Protein AF-A0A3C0S286-F1 (afdb_monomer_lite)

Secondary structure (DSSP, 8-state):
----SHHHHHHHHHHHHHHHHHS-EEEEEEEEEEETTEEEEEEEEEE-TT--S-HHHHHHHHHHHTTT-TTEEEEEEEHHHHHHHHHTT-HHHHHHT-GGGEEEE-TT-----SPTT--HHHHHHHHHHHHHHHHHHHHHHHHHHHHHHTTT-HHHHHHHHHHHHHHHHHHHHHHHHSS--S---HHHHHHHHTTT-GGGGGTS----S--

Structure (mmCIF, N/CA/C/O backbone):
data_AF-A0A3C0S286-F1
#
_entry.id   AF-A0A3C0S286-F1
#
loop_
_atom_site.group_PDB
_atom_site.id
_atom_site.type_symbol
_atom_site.label_atom_id
_atom_site.label_alt_id
_atom_site.label_comp_id
_atom_site.label_asym_id
_atom_site.label_entity_id
_atom_site.label_seq_id
_atom_site.pdbx_PDB_ins_code
_atom_site.Cartn_x
_atom_site.Cartn_y
_atom_site.Cartn_z
_atom_site.occupancy
_atom_site.B_iso_or_equiv
_atom_site.auth_seq_id
_atom_site.auth_comp_id
_atom_site.auth_asym_id
_atom_site.auth_atom_id
_atom_site.pdbx_PDB_model_num
ATOM 1 N N . MET A 1 1 ? -15.717 9.900 3.644 1.00 49.78 1 MET A N 1
ATOM 2 C CA . MET A 1 1 ? -17.118 9.483 3.398 1.00 49.78 1 MET A CA 1
ATOM 3 C C . MET A 1 1 ? -17.398 8.307 4.315 1.00 49.78 1 MET A C 1
ATOM 5 O O . MET A 1 1 ? -16.684 7.320 4.216 1.00 49.78 1 MET A O 1
ATOM 9 N N . GLY A 1 2 ? -18.314 8.467 5.271 1.00 62.41 2 GLY A N 1
ATOM 10 C CA . GLY A 1 2 ? -18.629 7.431 6.261 1.00 62.41 2 GLY A CA 1
ATOM 11 C C . GLY A 1 2 ? -19.595 6.374 5.726 1.00 62.41 2 GLY A C 1
ATOM 12 O O . GLY A 1 2 ? -20.161 6.530 4.643 1.00 62.41 2 GLY A O 1
ATOM 13 N N . ILE A 1 3 ? -19.794 5.308 6.500 1.00 77.81 3 ILE A N 1
ATOM 14 C CA . ILE A 1 3 ? -20.802 4.287 6.211 1.00 77.81 3 ILE A CA 1
ATOM 15 C C . ILE A 1 3 ? -22.196 4.910 6.370 1.00 77.81 3 ILE A C 1
ATOM 17 O O . ILE A 1 3 ? -22.536 5.435 7.427 1.00 77.81 3 ILE A O 1
ATOM 21 N N . THR A 1 4 ? -23.012 4.862 5.318 1.00 73.38 4 THR A N 1
ATOM 22 C CA . THR A 1 4 ? -24.379 5.415 5.317 1.00 73.38 4 THR A CA 1
ATOM 23 C C . THR A 1 4 ? -25.436 4.391 5.739 1.00 73.38 4 THR A C 1
ATOM 25 O O . THR A 1 4 ? -26.504 4.764 6.225 1.00 73.38 4 THR A O 1
ATOM 28 N N . ASN A 1 5 ? -25.149 3.095 5.587 1.00 83.19 5 ASN A N 1
ATOM 29 C CA . ASN A 1 5 ? -26.034 2.006 5.986 1.00 83.19 5 ASN A CA 1
ATOM 30 C C . ASN A 1 5 ? -25.880 1.696 7.487 1.00 83.19 5 ASN A C 1
ATOM 32 O O . ASN A 1 5 ? -24.783 1.417 7.966 1.00 83.19 5 ASN A O 1
ATOM 36 N N . LYS A 1 6 ? -26.992 1.699 8.233 1.00 82.50 6 LYS A N 1
ATOM 37 C CA . LYS A 1 6 ? -26.983 1.449 9.685 1.00 82.50 6 LYS A CA 1
ATOM 38 C C . LYS A 1 6 ? -26.435 0.070 10.064 1.00 82.50 6 LYS A C 1
ATOM 40 O O . LYS A 1 6 ? -25.703 -0.011 11.042 1.00 82.50 6 LYS A O 1
ATOM 45 N N . ASN A 1 7 ? -26.756 -0.978 9.305 1.00 86.12 7 ASN A N 1
ATOM 46 C CA . ASN A 1 7 ? -26.284 -2.335 9.598 1.00 86.12 7 ASN A CA 1
ATOM 47 C C . ASN A 1 7 ? -24.769 -2.428 9.405 1.00 86.12 7 ASN A C 1
ATOM 49 O O . ASN A 1 7 ? -24.071 -2.908 10.289 1.00 86.12 7 ASN A O 1
ATOM 53 N N . ASP A 1 8 ? -24.259 -1.868 8.305 1.00 89.06 8 ASP A N 1
ATOM 54 C CA . ASP A 1 8 ? -22.821 -1.856 8.020 1.00 89.06 8 ASP A CA 1
ATOM 55 C C . ASP A 1 8 ? -22.051 -1.038 9.084 1.00 89.06 8 ASP A C 1
ATOM 57 O O . ASP A 1 8 ? -20.925 -1.374 9.447 1.00 89.06 8 ASP A O 1
ATOM 61 N N . GLN A 1 9 ? -22.664 0.013 9.646 1.00 92.06 9 GLN A N 1
ATOM 62 C CA . GLN A 1 9 ? -22.080 0.781 10.751 1.00 92.06 9 GLN A CA 1
ATOM 63 C C . GLN A 1 9 ? -22.071 -0.008 12.071 1.00 92.06 9 GLN A C 1
ATOM 65 O O . GLN A 1 9 ? -21.115 0.097 12.843 1.00 92.06 9 GLN A O 1
ATOM 70 N N . THR A 1 10 ? -23.119 -0.790 12.346 1.00 92.81 10 THR A N 1
ATOM 71 C CA . THR A 1 10 ? -23.158 -1.703 13.496 1.00 92.81 10 THR A CA 1
ATOM 72 C C . THR A 1 10 ? -22.076 -2.771 13.374 1.00 92.81 10 THR A C 1
ATOM 74 O O . THR A 1 10 ? -21.313 -2.957 14.322 1.00 92.81 10 THR A O 1
ATOM 77 N N . ASP A 1 11 ? -21.951 -3.390 12.200 1.00 94.94 11 ASP A N 1
ATOM 78 C CA . ASP A 1 11 ? -20.907 -4.371 11.902 1.00 94.94 11 ASP A CA 1
ATOM 79 C C . ASP A 1 11 ? -19.514 -3.771 12.101 1.00 94.94 11 ASP A C 1
ATOM 81 O O . ASP A 1 11 ? -18.677 -4.364 12.781 1.00 94.94 11 ASP A O 1
ATOM 85 N N . LEU A 1 12 ? -19.276 -2.553 11.598 1.00 95.94 12 LEU A N 1
ATOM 86 C CA . LEU A 1 12 ? -18.002 -1.864 11.788 1.00 95.94 12 LEU A CA 1
ATOM 87 C C . LEU A 1 12 ? -17.656 -1.685 13.272 1.00 95.94 12 LEU A C 1
ATOM 89 O O . LEU A 1 12 ? -16.526 -1.954 13.682 1.00 95.94 12 LEU A O 1
ATOM 93 N N . ASN A 1 13 ? -18.617 -1.249 14.088 1.00 95.56 13 ASN A N 1
ATOM 94 C CA . ASN A 1 13 ? -18.397 -1.064 15.521 1.00 95.56 13 ASN A CA 1
ATOM 95 C C . ASN A 1 13 ? -18.051 -2.397 16.207 1.00 95.56 13 ASN A C 1
ATOM 97 O O . ASN A 1 13 ? -17.124 -2.452 17.019 1.00 95.56 13 ASN A O 1
ATOM 101 N N . SER A 1 14 ? -18.747 -3.482 15.850 1.00 96.12 14 SER A N 1
ATOM 102 C CA . SER A 1 14 ? -18.444 -4.833 16.335 1.00 96.12 14 SER A CA 1
ATOM 103 C C . SER A 1 14 ? -17.046 -5.289 15.919 1.00 96.12 14 SER A C 1
ATOM 105 O O . SER A 1 14 ? -16.297 -5.805 16.751 1.00 96.12 14 SER A O 1
ATOM 107 N N . ILE A 1 15 ? -16.658 -5.046 14.666 1.00 97.12 15 ILE A N 1
ATOM 108 C CA . ILE A 1 15 ? -15.323 -5.356 14.149 1.00 97.12 15 ILE A CA 1
ATOM 109 C C . ILE A 1 15 ? -14.246 -4.617 14.947 1.00 97.12 15 ILE A C 1
ATOM 111 O O . ILE A 1 15 ? -13.298 -5.250 15.409 1.00 97.12 15 ILE A O 1
ATOM 115 N N . ILE A 1 16 ? -14.390 -3.304 15.158 1.00 97.00 16 ILE A N 1
ATOM 116 C CA . ILE A 1 16 ? -13.408 -2.504 15.908 1.00 97.00 16 ILE A CA 1
ATOM 117 C C . ILE A 1 16 ? -13.203 -3.085 17.313 1.00 97.00 16 ILE A C 1
ATOM 119 O O . ILE A 1 16 ? -12.062 -3.255 17.739 1.00 97.00 16 ILE A O 1
ATOM 123 N N . LEU A 1 17 ? -14.282 -3.454 18.010 1.00 95.94 17 LEU A N 1
ATOM 124 C CA . LEU A 1 17 ? -14.209 -4.061 19.345 1.00 95.94 17 LEU A CA 1
ATOM 125 C C . LEU A 1 17 ? -13.509 -5.429 19.334 1.00 95.94 17 LEU A C 1
ATOM 127 O O . LEU A 1 17 ? -12.646 -5.696 20.176 1.00 95.94 17 LEU A O 1
ATOM 131 N N . ILE A 1 18 ? -13.845 -6.298 18.376 1.00 96.44 18 ILE A N 1
ATOM 132 C CA . ILE A 1 18 ? -13.209 -7.617 18.221 1.00 96.44 18 ILE A CA 1
ATOM 133 C C . ILE A 1 18 ? -11.711 -7.459 17.960 1.00 96.44 18 ILE A C 1
ATOM 135 O O . ILE A 1 18 ? -10.897 -8.159 18.560 1.00 96.44 18 ILE A O 1
ATOM 139 N N . LEU A 1 19 ? -11.341 -6.545 17.067 1.00 96.44 19 LEU A N 1
ATOM 140 C CA . LEU A 1 19 ? -9.955 -6.344 16.673 1.00 96.44 19 LEU A CA 1
ATOM 141 C C . LEU A 1 19 ? -9.134 -5.718 17.809 1.00 96.44 19 LEU A C 1
ATOM 143 O O . LEU A 1 19 ? -8.081 -6.246 18.163 1.00 96.44 19 LEU A O 1
ATOM 147 N N . ALA A 1 20 ? -9.636 -4.645 18.424 1.00 94.25 20 ALA A N 1
ATOM 148 C CA . ALA A 1 20 ? -8.950 -3.940 19.506 1.00 94.25 20 ALA A CA 1
ATOM 149 C C . ALA A 1 20 ? -8.788 -4.786 20.782 1.00 94.25 20 ALA A C 1
ATOM 151 O O . ALA A 1 20 ? -7.862 -4.552 21.553 1.00 94.25 20 ALA A O 1
ATOM 152 N N . SER A 1 21 ? -9.669 -5.767 21.015 1.00 94.25 21 SER A N 1
ATOM 153 C CA . SER A 1 21 ? -9.574 -6.668 22.176 1.00 94.25 21 SER A CA 1
ATOM 154 C C . SER A 1 21 ? -8.609 -7.841 21.980 1.00 94.25 21 SER A C 1
ATOM 156 O O . SER A 1 21 ? -8.127 -8.398 22.965 1.00 94.25 21 SER A O 1
ATOM 158 N N . LYS A 1 22 ? -8.324 -8.234 20.732 1.00 94.25 22 LYS A N 1
ATOM 159 C CA . LYS A 1 22 ? -7.522 -9.430 20.417 1.00 94.25 22 LYS A CA 1
ATOM 160 C C . LYS A 1 22 ? -6.100 -9.135 19.952 1.00 94.25 22 LYS A C 1
ATOM 162 O O . LYS A 1 22 ? -5.238 -10.002 20.085 1.00 94.25 22 LYS A O 1
ATOM 167 N N . TYR A 1 23 ? -5.859 -7.961 19.374 1.00 94.44 23 TYR A N 1
ATOM 168 C CA . TYR A 1 23 ? -4.604 -7.633 18.699 1.00 94.44 23 TYR A CA 1
ATOM 169 C C . TYR A 1 23 ? -4.046 -6.303 19.207 1.00 94.44 23 TYR A C 1
ATOM 171 O O . TYR A 1 23 ? -4.810 -5.384 19.510 1.00 94.44 23 TYR A O 1
ATOM 179 N N . ASN A 1 24 ? -2.717 -6.152 19.238 1.00 93.81 24 ASN A N 1
ATOM 180 C CA . ASN A 1 24 ? -2.107 -4.865 19.573 1.00 93.81 24 ASN A CA 1
ATOM 181 C C . ASN A 1 24 ? -2.164 -3.930 18.364 1.00 93.81 24 ASN A C 1
ATOM 183 O O . ASN A 1 24 ? -1.196 -3.771 17.620 1.00 93.81 24 ASN A O 1
ATOM 187 N N . ILE A 1 25 ? -3.319 -3.310 18.160 1.00 95.19 25 ILE A N 1
ATOM 188 C CA . ILE A 1 25 ? -3.557 -2.360 17.074 1.00 95.19 25 ILE A CA 1
ATOM 189 C C . ILE A 1 25 ? -3.186 -0.955 17.543 1.00 95.19 25 ILE A C 1
ATOM 191 O O . ILE A 1 25 ? -3.475 -0.563 18.674 1.00 95.19 25 ILE A O 1
ATOM 195 N N . ASP A 1 26 ? -2.532 -0.201 16.667 1.00 95.75 26 ASP A N 1
ATOM 196 C CA . ASP A 1 26 ? -2.280 1.227 16.834 1.00 95.75 26 ASP A CA 1
ATOM 197 C C . ASP A 1 26 ? -3.453 2.045 16.289 1.00 95.75 26 ASP A C 1
ATOM 199 O O . ASP A 1 26 ? -4.038 2.855 17.007 1.00 95.75 26 ASP A O 1
ATOM 203 N N . ARG A 1 27 ? -3.821 1.805 15.023 1.00 97.00 27 ARG A N 1
ATOM 204 C CA . ARG A 1 27 ? -4.857 2.549 14.294 1.00 97.00 27 ARG A CA 1
ATOM 205 C C . ARG A 1 27 ? -5.601 1.652 13.311 1.00 97.00 27 ARG A C 1
ATOM 207 O O . ARG A 1 27 ? -5.031 0.692 12.792 1.00 97.00 27 ARG A O 1
ATOM 214 N N . ILE A 1 28 ? -6.850 2.001 13.019 1.00 97.75 28 ILE A N 1
ATOM 215 C CA . ILE A 1 28 ? -7.627 1.415 11.921 1.00 97.75 28 ILE A CA 1
ATOM 216 C C . ILE A 1 28 ? -8.180 2.552 11.067 1.00 97.75 28 ILE A C 1
ATOM 218 O O . ILE A 1 28 ? -8.775 3.497 11.594 1.00 97.75 28 ILE A O 1
ATOM 222 N N . PHE A 1 29 ? -8.002 2.436 9.754 1.00 97.12 29 PHE A N 1
ATOM 223 C CA . PHE A 1 29 ? -8.588 3.328 8.759 1.00 97.12 29 PHE A CA 1
ATOM 224 C C . PHE A 1 29 ? -9.624 2.584 7.923 1.00 97.12 29 PHE A C 1
ATOM 226 O O . PHE A 1 29 ? -9.466 1.391 7.664 1.00 97.12 29 PHE A O 1
ATOM 233 N N . LEU A 1 30 ? -10.655 3.297 7.475 1.00 96.00 30 LEU A N 1
ATOM 234 C CA . LEU A 1 30 ? -11.706 2.766 6.614 1.00 96.00 30 LEU A CA 1
ATOM 235 C C . LEU A 1 30 ? -11.663 3.421 5.233 1.00 96.00 30 LEU A C 1
ATOM 237 O O . LEU A 1 30 ? -11.906 4.620 5.082 1.00 96.00 30 LEU A O 1
ATOM 241 N N . ASN A 1 31 ? -11.433 2.606 4.210 1.00 91.94 31 ASN A N 1
ATOM 242 C CA . ASN A 1 31 ? -11.598 2.984 2.814 1.00 91.94 31 ASN A CA 1
ATOM 243 C C . ASN A 1 31 ? -12.901 2.386 2.283 1.00 91.94 31 ASN A C 1
ATOM 245 O O . ASN A 1 31 ? -13.214 1.226 2.536 1.00 91.94 31 ASN A O 1
ATOM 249 N N . THR A 1 32 ? -13.677 3.196 1.565 1.00 89.50 32 THR A N 1
ATOM 250 C CA . THR A 1 32 ? -14.926 2.762 0.929 1.00 89.50 32 THR A CA 1
ATOM 251 C C . THR A 1 32 ? -14.753 2.821 -0.577 1.00 89.50 32 THR A C 1
ATOM 253 O O . THR A 1 32 ? -14.396 3.866 -1.123 1.00 89.50 32 THR A O 1
ATOM 256 N N . TYR A 1 33 ? -15.028 1.701 -1.226 1.00 83.25 33 TYR A N 1
ATOM 257 C CA . TYR A 1 33 ? -15.037 1.542 -2.672 1.00 83.25 33 TYR A CA 1
ATOM 258 C C . TYR A 1 33 ? -16.453 1.196 -3.128 1.00 83.25 33 TYR A C 1
ATOM 260 O O . TYR A 1 33 ? -17.254 0.691 -2.343 1.00 83.25 33 TYR A O 1
ATOM 268 N N . TYR A 1 34 ? -16.757 1.447 -4.398 1.00 73.56 34 TYR A N 1
ATOM 269 C CA . TYR A 1 34 ? -18.055 1.126 -4.987 1.00 73.56 34 TYR A CA 1
ATOM 270 C C . TYR A 1 34 ? -17.849 0.229 -6.201 1.00 73.56 34 TYR A C 1
ATOM 272 O O . TYR A 1 34 ? -17.148 0.602 -7.142 1.00 73.56 34 TYR A O 1
ATOM 280 N N . ALA A 1 35 ? -18.465 -0.949 -6.176 1.00 65.62 35 ALA A N 1
ATOM 281 C CA . ALA A 1 35 ? -18.570 -1.830 -7.329 1.00 65.62 35 ALA A CA 1
ATOM 282 C C . ALA A 1 35 ? -20.047 -1.916 -7.715 1.00 65.62 35 ALA A C 1
ATOM 284 O O . ALA A 1 35 ? -20.830 -2.506 -6.978 1.00 65.62 35 ALA A O 1
ATOM 285 N N . VAL A 1 36 ? -20.429 -1.316 -8.850 1.00 70.94 36 VAL A N 1
ATOM 286 C CA . VAL A 1 36 ? -21.816 -1.343 -9.363 1.00 70.94 36 VAL A CA 1
ATOM 287 C C . VAL A 1 36 ? -22.830 -0.970 -8.263 1.00 70.94 36 VAL A C 1
ATOM 289 O O . VAL A 1 36 ? -23.728 -1.738 -7.936 1.00 70.94 36 VAL A O 1
ATOM 292 N N . ASP A 1 37 ? -22.609 0.178 -7.614 1.00 70.50 37 ASP A N 1
ATOM 293 C CA . ASP A 1 37 ? -23.433 0.729 -6.520 1.00 70.50 37 ASP A CA 1
ATOM 294 C C . ASP A 1 37 ? -23.514 -0.102 -5.222 1.00 70.50 37 ASP A C 1
ATOM 296 O O . ASP A 1 37 ? -24.193 0.291 -4.272 1.00 70.50 37 ASP A O 1
ATOM 300 N N . VAL A 1 38 ? -22.763 -1.202 -5.117 1.00 75.19 38 VAL A N 1
ATOM 301 C CA . VAL A 1 38 ? -22.578 -1.939 -3.862 1.00 75.19 38 VAL A CA 1
ATOM 302 C C . VAL A 1 38 ? -21.290 -1.460 -3.186 1.00 75.19 38 VAL A C 1
ATOM 304 O O . VAL A 1 38 ? -20.215 -1.541 -3.794 1.00 75.19 38 VAL A O 1
ATOM 307 N N . PRO A 1 39 ? -21.358 -0.955 -1.939 1.00 79.44 39 PRO A N 1
ATOM 308 C CA . PRO A 1 39 ? -20.165 -0.550 -1.221 1.00 79.44 39 PRO A CA 1
ATOM 309 C C . PRO A 1 39 ? -19.355 -1.773 -0.783 1.00 79.44 39 PRO A C 1
ATOM 311 O O . PRO A 1 39 ? -19.892 -2.777 -0.311 1.00 79.44 39 PRO A O 1
ATOM 314 N N . PHE A 1 40 ? -18.043 -1.641 -0.905 1.00 84.62 40 PHE A N 1
ATOM 315 C CA . PHE A 1 40 ? -17.042 -2.565 -0.397 1.00 84.62 40 PHE A CA 1
ATOM 316 C C . PHE A 1 40 ? -16.100 -1.796 0.527 1.00 84.62 40 PHE A C 1
ATOM 318 O O . PHE A 1 40 ? -15.662 -0.690 0.192 1.00 84.62 40 PHE A O 1
ATOM 325 N N . TYR A 1 41 ? -15.770 -2.381 1.675 1.00 91.75 41 TYR A N 1
ATOM 326 C CA . TYR A 1 41 ? -14.985 -1.719 2.710 1.00 91.75 41 TYR A CA 1
ATOM 327 C C . TYR A 1 41 ? -13.611 -2.366 2.859 1.00 91.75 41 TYR A C 1
ATOM 329 O O . TYR A 1 41 ? -13.501 -3.580 3.013 1.00 91.75 41 TYR A O 1
ATOM 337 N N . GLU A 1 42 ? -12.561 -1.549 2.873 1.00 92.69 42 GLU A N 1
ATOM 338 C CA . GLU A 1 42 ? -11.209 -1.980 3.222 1.00 92.69 42 GLU A CA 1
ATOM 339 C C . GLU A 1 42 ? -10.775 -1.339 4.542 1.00 92.69 42 GLU A C 1
ATOM 341 O O . GLU A 1 42 ? -10.731 -0.115 4.688 1.00 92.69 42 GLU A O 1
ATOM 346 N N . LEU A 1 43 ? -10.428 -2.193 5.499 1.00 96.25 43 LEU A N 1
ATOM 347 C CA . LEU A 1 43 ? -9.850 -1.839 6.782 1.00 96.25 43 LEU A CA 1
ATOM 348 C C . LEU A 1 43 ? -8.327 -1.884 6.673 1.00 96.25 43 LEU A C 1
ATOM 350 O O . LEU A 1 43 ? -7.735 -2.963 6.591 1.00 96.25 43 LEU A O 1
ATOM 354 N N . VAL A 1 44 ? -7.676 -0.725 6.720 1.00 96.06 44 VAL A N 1
ATOM 355 C CA . VAL A 1 44 ? -6.216 -0.672 6.857 1.00 96.06 44 VAL A CA 1
ATOM 356 C C . VAL A 1 44 ? -5.885 -0.696 8.342 1.00 96.06 44 VAL A C 1
ATOM 358 O O . VAL A 1 44 ? -6.115 0.2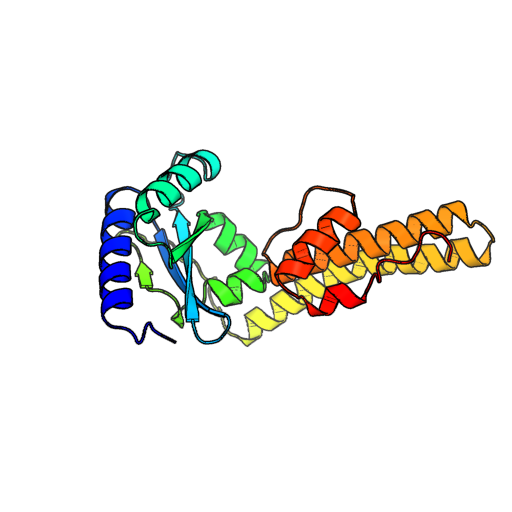77 9.061 1.00 96.06 44 VAL A O 1
ATOM 361 N N . ILE A 1 45 ? -5.383 -1.838 8.806 1.00 97.19 45 ILE A N 1
ATOM 362 C CA . ILE A 1 45 ? -5.093 -2.113 10.213 1.00 97.19 45 ILE A CA 1
ATOM 363 C C . ILE A 1 45 ? -3.597 -1.932 10.440 1.00 97.19 45 ILE A C 1
ATOM 365 O O . ILE A 1 45 ? -2.781 -2.692 9.912 1.00 97.19 45 ILE A O 1
ATOM 369 N N . LEU A 1 46 ? -3.240 -0.941 11.254 1.00 96.19 46 LEU A N 1
ATOM 370 C CA . LEU A 1 46 ? -1.862 -0.706 11.661 1.00 96.19 46 LEU A CA 1
ATOM 371 C C . LEU A 1 46 ? -1.603 -1.391 12.998 1.00 96.19 46 LEU A C 1
ATOM 373 O O . LEU A 1 46 ? -2.143 -0.986 14.026 1.00 96.19 46 LEU A O 1
ATOM 377 N N . LEU A 1 47 ? -0.762 -2.420 12.987 1.00 95.31 47 LEU A N 1
ATOM 378 C CA . LEU A 1 47 ? -0.265 -3.069 14.193 1.00 95.31 47 LEU A CA 1
ATOM 379 C C . LEU A 1 47 ? 0.728 -2.156 14.913 1.00 95.31 47 LEU A C 1
ATOM 381 O O . LEU A 1 47 ? 1.531 -1.457 14.286 1.00 95.31 47 LEU A O 1
ATOM 385 N N . SER A 1 48 ? 0.676 -2.190 16.240 1.00 92.00 48 SER A N 1
ATOM 386 C CA . SER A 1 48 ? 1.608 -1.480 17.105 1.00 92.00 48 SER A CA 1
ATOM 387 C C . SER A 1 48 ? 3.029 -2.002 16.919 1.00 92.00 48 SER A C 1
ATOM 389 O O . SER A 1 48 ? 3.253 -3.194 16.742 1.00 92.00 48 SER A O 1
ATOM 391 N N . ASN A 1 49 ? 4.017 -1.125 17.086 1.00 80.75 49 ASN A N 1
ATOM 392 C CA . ASN A 1 49 ? 5.436 -1.503 17.064 1.00 80.75 49 ASN A CA 1
ATOM 393 C C . ASN A 1 49 ? 5.839 -2.390 18.257 1.00 80.75 49 ASN A C 1
ATOM 395 O O . ASN A 1 49 ? 6.958 -2.884 18.305 1.00 80.75 49 ASN A O 1
ATOM 399 N N . LYS A 1 50 ? 4.939 -2.553 19.236 1.00 82.06 50 LYS A N 1
ATOM 400 C CA . LYS A 1 50 ? 5.083 -3.472 20.373 1.00 82.06 50 LYS A CA 1
ATOM 401 C C . LYS A 1 50 ? 4.550 -4.877 20.071 1.00 82.06 50 LYS A C 1
ATOM 403 O O . LYS A 1 50 ? 4.595 -5.741 20.943 1.00 82.06 50 LYS A O 1
ATOM 408 N N . GLU A 1 51 ? 3.985 -5.092 18.885 1.00 81.69 51 GLU A N 1
ATOM 409 C CA . GLU A 1 51 ? 3.510 -6.404 18.465 1.00 81.69 51 GLU A CA 1
ATOM 410 C C . G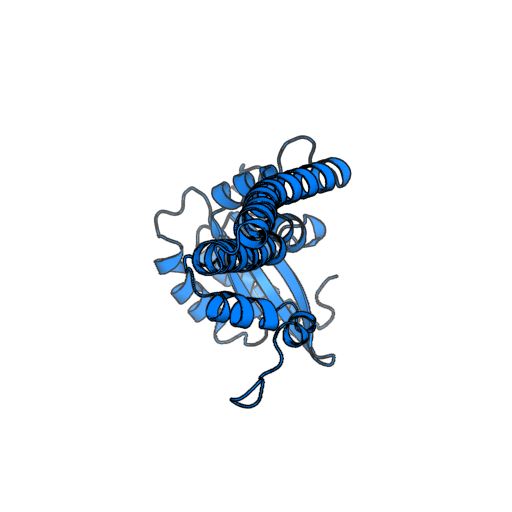LU A 1 51 ? 4.707 -7.313 18.166 1.00 81.69 51 GLU A C 1
ATOM 412 O O . GLU A 1 51 ? 5.612 -6.944 17.421 1.00 81.69 51 GLU A O 1
ATOM 417 N N . HIS A 1 52 ? 4.721 -8.494 18.782 1.00 79.69 52 HIS A N 1
ATOM 418 C CA . HIS A 1 52 ? 5.842 -9.433 18.666 1.00 79.69 52 HIS A CA 1
ATOM 419 C C . HIS A 1 52 ? 5.628 -10.423 17.519 1.00 79.69 52 HIS A C 1
ATOM 421 O O . HIS A 1 52 ? 6.589 -10.990 17.003 1.00 79.69 52 HIS A O 1
ATOM 427 N N . LYS A 1 53 ? 4.367 -10.641 17.129 1.00 86.50 53 LYS A N 1
ATOM 428 C CA . LYS A 1 53 ? 4.006 -11.535 16.029 1.00 86.50 53 LYS A CA 1
ATOM 429 C C . LYS A 1 53 ? 4.173 -10.836 14.688 1.00 86.50 53 LYS A C 1
ATOM 431 O O . LYS A 1 53 ? 3.865 -9.653 14.536 1.00 86.50 53 LYS A O 1
ATOM 436 N N . SER A 1 54 ? 4.618 -11.590 13.690 1.00 87.62 54 SER A N 1
ATOM 437 C CA . SER A 1 54 ? 4.755 -11.065 12.335 1.00 87.62 54 SER A CA 1
ATOM 438 C C . SER A 1 54 ? 3.387 -10.807 11.684 1.00 87.62 54 SER A C 1
ATOM 440 O O . SER A 1 54 ? 2.381 -11.440 12.015 1.00 87.62 54 SER A O 1
ATOM 442 N N . VAL A 1 55 ? 3.346 -9.915 10.686 1.00 89.19 55 VAL A N 1
ATOM 443 C CA . VAL A 1 55 ? 2.138 -9.706 9.862 1.00 89.19 55 VAL A CA 1
ATOM 444 C C . VAL A 1 55 ? 1.677 -11.021 9.225 1.00 89.19 55 VAL A C 1
ATOM 446 O O . VAL A 1 55 ? 0.482 -11.285 9.180 1.00 89.19 55 VAL A O 1
ATOM 449 N N . GLY A 1 56 ? 2.612 -11.874 8.790 1.00 88.50 56 GLY A N 1
ATOM 450 C CA . GLY A 1 56 ? 2.293 -13.173 8.190 1.00 88.50 56 GLY A CA 1
ATOM 451 C C . GLY A 1 56 ? 1.571 -14.135 9.140 1.00 88.50 56 GLY A C 1
ATOM 452 O O . GLY A 1 56 ? 0.767 -14.945 8.687 1.00 88.50 56 GLY A O 1
ATOM 453 N N . GLU A 1 57 ? 1.804 -14.024 10.448 1.00 91.31 57 GLU A N 1
ATOM 454 C CA . GLU A 1 57 ? 1.095 -14.810 11.464 1.00 91.31 57 GLU A CA 1
ATOM 455 C C . GLU A 1 57 ? -0.270 -14.220 11.823 1.00 91.31 57 GLU A C 1
ATOM 457 O O . GLU A 1 57 ? -1.212 -14.967 12.107 1.00 91.31 57 GLU A O 1
ATOM 462 N N . LEU A 1 58 ? -0.379 -12.890 11.852 1.00 93.88 58 LEU A N 1
ATOM 463 C CA . LEU A 1 58 ? -1.579 -12.189 12.310 1.00 93.88 58 LEU A CA 1
ATOM 464 C C . LEU A 1 58 ? -2.631 -11.994 11.215 1.00 93.88 58 LEU A C 1
ATOM 466 O O . LEU A 1 58 ? -3.817 -12.092 11.524 1.00 93.88 58 LEU A O 1
ATOM 470 N N . ASP A 1 59 ? -2.236 -11.782 9.956 1.00 92.44 59 ASP A N 1
ATOM 471 C CA . ASP A 1 59 ? -3.163 -11.575 8.827 1.00 92.44 59 ASP A CA 1
ATOM 472 C C . ASP A 1 59 ? -4.197 -12.716 8.701 1.00 92.44 59 ASP A C 1
ATOM 474 O O . ASP A 1 59 ? -5.398 -12.431 8.682 1.00 92.44 59 ASP A O 1
ATOM 478 N N . PRO A 1 60 ? -3.824 -14.016 8.760 1.00 94.50 60 PRO A N 1
ATOM 479 C CA . PRO A 1 60 ? -4.810 -15.099 8.727 1.00 94.50 60 PRO A CA 1
ATOM 480 C C . PRO A 1 60 ? -5.768 -15.094 9.928 1.00 94.50 60 PRO A C 1
ATOM 482 O O . PRO A 1 60 ? -6.941 -15.444 9.791 1.00 94.50 60 PRO A O 1
ATOM 485 N N . GLN A 1 61 ? -5.292 -14.688 11.109 1.00 95.38 61 GLN A N 1
ATOM 486 C CA . GLN A 1 61 ? -6.109 -14.632 12.327 1.00 95.38 61 GLN A CA 1
ATOM 487 C C . GLN A 1 61 ? -7.106 -13.473 12.272 1.00 95.38 61 GLN A C 1
ATOM 489 O O . GLN A 1 61 ? -8.274 -13.648 12.626 1.00 95.38 61 GLN A O 1
ATOM 494 N N . ILE A 1 62 ? -6.662 -12.306 11.800 1.00 95.94 62 ILE A N 1
ATOM 495 C CA . ILE A 1 62 ? -7.517 -11.139 11.570 1.00 95.94 6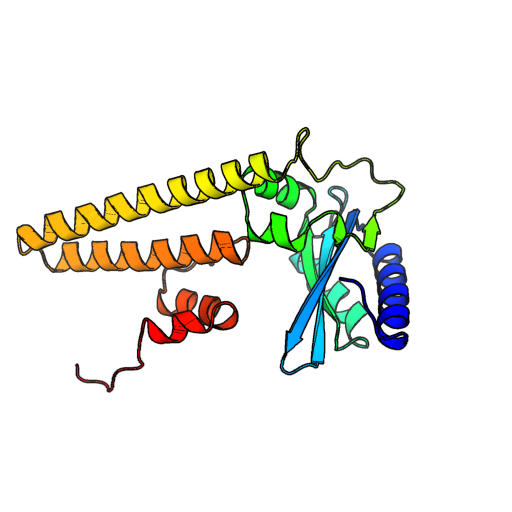2 ILE A CA 1
ATOM 496 C C . ILE A 1 62 ? -8.579 -11.496 10.532 1.00 95.94 62 ILE A C 1
ATOM 498 O O . ILE A 1 62 ? -9.765 -11.301 10.787 1.00 95.94 62 ILE A O 1
ATOM 502 N N . ARG A 1 63 ? -8.188 -12.133 9.422 1.00 94.88 63 ARG A N 1
ATOM 503 C CA . ARG A 1 63 ? -9.123 -12.647 8.410 1.00 94.88 63 ARG A CA 1
ATOM 504 C C . ARG A 1 63 ? -10.203 -13.539 9.010 1.00 94.88 63 ARG A C 1
ATOM 506 O O . ARG A 1 63 ? -11.374 -13.378 8.689 1.00 94.88 63 ARG A O 1
ATOM 513 N N . MET A 1 64 ? -9.817 -14.463 9.889 1.00 95.06 64 MET A N 1
ATOM 514 C CA . MET A 1 64 ? -10.757 -15.356 10.565 1.00 95.06 64 MET A CA 1
ATOM 515 C C . MET A 1 64 ? -11.714 -14.593 11.489 1.00 95.06 64 MET A C 1
ATOM 517 O O . MET A 1 64 ? -12.892 -14.933 11.559 1.00 95.06 64 MET A O 1
ATOM 521 N N . SER A 1 65 ? -11.237 -13.541 12.160 1.00 95.94 65 SER A N 1
ATOM 522 C CA . SER A 1 65 ? -12.084 -12.658 12.976 1.00 95.94 65 SER A CA 1
ATOM 523 C C . SER A 1 65 ? -13.084 -11.842 12.148 1.00 95.94 65 SER A C 1
ATOM 525 O O . SER A 1 65 ? -14.088 -11.401 12.696 1.00 95.94 65 SER A O 1
ATOM 527 N N . LEU A 1 66 ? -12.830 -11.662 10.847 1.00 95.31 66 LEU A N 1
ATOM 528 C CA . LEU A 1 66 ? -13.698 -10.932 9.918 1.00 95.31 66 LEU A CA 1
ATOM 529 C C . LEU A 1 66 ? -14.600 -11.838 9.063 1.00 95.31 66 LEU A C 1
ATOM 531 O O . LEU A 1 66 ? -15.363 -11.331 8.248 1.00 95.31 66 LEU A O 1
ATOM 535 N N . LYS A 1 67 ? -14.537 -13.166 9.228 1.00 94.56 67 LYS A N 1
ATOM 536 C CA . LYS A 1 67 ? -15.223 -14.131 8.344 1.00 94.56 67 LYS A CA 1
ATOM 537 C C . LYS A 1 67 ? -16.742 -13.917 8.241 1.00 94.56 67 LYS A C 1
ATOM 539 O O . LYS A 1 67 ? -17.320 -14.191 7.196 1.00 94.56 67 LYS A O 1
ATOM 544 N N . ASP A 1 68 ? -17.359 -13.432 9.319 1.00 94.25 68 ASP A N 1
ATOM 545 C CA . ASP A 1 68 ? -18.806 -13.217 9.421 1.00 94.25 68 ASP A CA 1
ATOM 546 C C . ASP A 1 68 ? -19.225 -11.839 8.859 1.00 94.25 68 ASP A C 1
ATOM 548 O O . ASP A 1 68 ? -20.409 -11.522 8.803 1.00 94.25 68 ASP A O 1
ATOM 552 N N . PHE A 1 69 ? -18.258 -11.041 8.383 1.00 93.25 69 PHE A N 1
ATOM 553 C CA . PHE A 1 69 ? -18.439 -9.691 7.850 1.00 93.25 69 PHE A CA 1
ATOM 554 C C . PHE A 1 69 ? -17.948 -9.599 6.390 1.00 93.25 69 PHE A C 1
ATOM 556 O O . PHE A 1 69 ? -16.961 -8.923 6.099 1.00 93.25 69 PHE A O 1
ATOM 563 N N . PRO A 1 70 ? -18.622 -10.256 5.427 1.00 88.81 70 PRO A N 1
ATOM 564 C CA . PRO A 1 70 ? -18.106 -10.468 4.068 1.00 88.81 70 PRO A CA 1
ATOM 565 C C . PRO A 1 70 ? -17.923 -9.194 3.228 1.00 88.81 70 PRO A C 1
ATOM 567 O O . PRO A 1 70 ? -17.285 -9.251 2.183 1.00 88.81 70 PRO A O 1
ATOM 570 N N . LYS A 1 71 ? -18.473 -8.050 3.655 1.00 90.56 71 LYS A N 1
ATOM 571 C CA . LYS A 1 71 ? -18.259 -6.743 3.006 1.00 90.56 71 LYS A CA 1
ATOM 572 C C . LYS A 1 71 ? -16.951 -6.061 3.421 1.00 90.56 71 LYS A C 1
ATOM 574 O O . LYS A 1 71 ? -16.559 -5.079 2.791 1.00 90.56 71 LYS A O 1
ATOM 579 N N . PHE A 1 72 ? -16.318 -6.537 4.494 1.00 92.56 72 PHE A N 1
ATOM 580 C CA . PHE A 1 72 ? -15.134 -5.935 5.091 1.00 92.56 72 PHE A CA 1
ATOM 581 C C . PHE A 1 72 ? -13.903 -6.775 4.787 1.00 92.56 72 PHE A C 1
ATOM 583 O O . PHE A 1 72 ? -13.730 -7.899 5.255 1.00 92.56 72 PHE A O 1
ATOM 590 N N . HIS A 1 73 ? -13.005 -6.179 4.023 1.00 91.75 73 HIS A N 1
ATOM 591 C CA . HIS A 1 73 ? -11.694 -6.722 3.731 1.00 91.75 73 HIS A CA 1
ATOM 592 C C . HIS A 1 73 ? -10.658 -5.966 4.541 1.00 91.75 73 HIS A C 1
ATOM 594 O O . HIS A 1 73 ? -10.927 -4.881 5.050 1.00 91.75 73 HIS A O 1
ATOM 600 N N . HIS A 1 74 ? -9.472 -6.542 4.693 1.00 93.88 74 HIS A N 1
ATOM 601 C CA . HIS A 1 74 ? -8.423 -5.905 5.470 1.00 93.88 74 HIS A CA 1
ATOM 602 C C . HIS A 1 74 ? -7.079 -5.961 4.765 1.00 93.88 74 HIS A C 1
ATOM 604 O O . HIS A 1 74 ? -6.791 -6.876 3.990 1.00 93.88 74 HIS A O 1
ATOM 610 N N . VAL A 1 75 ? -6.259 -4.976 5.109 1.00 92.50 75 VAL A N 1
ATOM 611 C CA . VAL A 1 75 ? -4.829 -4.929 4.844 1.00 92.50 75 VAL A CA 1
ATOM 612 C C . VAL A 1 75 ? -4.146 -4.690 6.183 1.00 92.50 75 VAL A C 1
ATOM 614 O O . VAL A 1 75 ? -4.419 -3.694 6.853 1.00 92.50 75 VAL A O 1
ATOM 617 N N . THR A 1 76 ? -3.256 -5.594 6.583 1.00 94.19 76 THR A N 1
ATOM 618 C CA . THR A 1 76 ? -2.490 -5.456 7.826 1.00 94.19 76 THR A CA 1
ATOM 619 C C . THR A 1 76 ? -1.082 -4.944 7.542 1.00 94.19 76 THR A C 1
ATOM 621 O O . THR A 1 76 ? -0.368 -5.484 6.697 1.00 94.19 76 THR A O 1
ATOM 624 N N . LEU A 1 77 ? -0.675 -3.898 8.263 1.00 93.62 77 LEU A N 1
ATOM 625 C CA . LEU A 1 77 ? 0.628 -3.241 8.136 1.00 93.62 77 LEU A CA 1
ATOM 626 C C . LEU A 1 77 ? 1.210 -2.931 9.523 1.00 93.62 77 LEU A C 1
ATOM 628 O O . LEU A 1 77 ? 0.491 -2.916 10.518 1.00 93.62 77 LEU A O 1
ATOM 632 N N . ILE A 1 78 ? 2.511 -2.650 9.593 1.00 92.81 78 ILE A N 1
ATOM 633 C CA . ILE A 1 78 ? 3.187 -2.231 10.832 1.00 92.81 78 ILE A CA 1
ATOM 634 C C . ILE A 1 78 ? 3.271 -0.703 10.865 1.00 92.81 78 ILE A C 1
ATOM 636 O O . ILE A 1 78 ? 3.771 -0.098 9.914 1.00 92.81 78 ILE A O 1
ATOM 640 N N . ALA A 1 79 ? 2.831 -0.079 11.961 1.00 93.50 79 ALA A N 1
ATOM 641 C CA . ALA A 1 79 ? 2.722 1.379 12.074 1.00 93.50 79 ALA A CA 1
ATOM 642 C C . ALA A 1 79 ? 4.045 2.116 11.779 1.00 93.50 79 ALA A C 1
ATOM 644 O O . ALA A 1 79 ? 4.053 3.087 11.021 1.00 93.50 79 ALA A O 1
ATOM 645 N N . PHE A 1 80 ? 5.178 1.625 12.295 1.00 91.06 80 PHE A N 1
ATOM 646 C CA . PHE A 1 80 ? 6.501 2.203 12.021 1.00 91.06 80 PHE A CA 1
ATOM 647 C C . PHE A 1 80 ? 6.880 2.174 10.535 1.00 91.06 80 PHE A C 1
ATOM 649 O O . PHE A 1 80 ? 7.373 3.166 10.002 1.00 91.06 80 PHE A O 1
ATOM 656 N N . GLN A 1 81 ? 6.612 1.060 9.848 1.00 90.75 81 GLN A N 1
ATOM 657 C CA . GLN A 1 81 ? 6.903 0.932 8.417 1.00 90.75 81 GLN A CA 1
ATOM 658 C C . GLN A 1 81 ? 6.029 1.875 7.589 1.00 90.75 81 GLN A C 1
ATOM 660 O O . GLN A 1 81 ? 6.500 2.445 6.607 1.00 90.75 81 GLN A O 1
ATOM 665 N N . VAL A 1 82 ? 4.771 2.064 7.997 1.00 92.50 82 VAL A N 1
ATOM 666 C CA . VAL A 1 82 ? 3.872 3.022 7.347 1.00 92.50 82 VAL A CA 1
ATOM 667 C C . VAL A 1 82 ? 4.374 4.448 7.530 1.00 92.50 82 VAL A C 1
ATOM 669 O O . VAL A 1 82 ? 4.441 5.164 6.539 1.00 92.50 82 VAL A O 1
ATOM 672 N N . LYS A 1 83 ? 4.807 4.849 8.734 1.00 92.44 83 LYS A N 1
ATOM 673 C CA . LYS A 1 83 ? 5.406 6.178 8.955 1.00 92.44 83 LYS A CA 1
ATOM 674 C C . LYS A 1 83 ? 6.598 6.434 8.032 1.00 92.44 83 LYS A C 1
ATOM 676 O O . LYS A 1 83 ? 6.630 7.468 7.376 1.00 92.44 83 LYS A O 1
ATOM 681 N N . SER A 1 84 ? 7.538 5.488 7.944 1.00 90.44 84 SER A N 1
ATOM 682 C CA . SER A 1 84 ? 8.689 5.606 7.034 1.00 90.44 84 SER A CA 1
ATOM 683 C C . SER A 1 84 ? 8.233 5.816 5.591 1.00 90.44 84 SER A C 1
ATOM 685 O O . SER A 1 84 ? 8.669 6.749 4.933 1.00 90.44 84 SER A O 1
ATOM 687 N N . LYS A 1 85 ? 7.282 5.005 5.119 1.00 89.94 85 LYS A N 1
ATOM 688 C CA . LYS A 1 85 ? 6.786 5.101 3.744 1.00 89.94 85 LYS A CA 1
ATOM 689 C C . LYS A 1 85 ? 5.969 6.362 3.464 1.00 89.94 85 LYS A C 1
ATOM 691 O O . LYS A 1 85 ? 5.964 6.829 2.333 1.00 89.94 85 LYS A O 1
ATOM 696 N N . LEU A 1 86 ? 5.267 6.904 4.458 1.00 90.44 86 LEU A N 1
ATOM 697 C CA . LEU A 1 86 ? 4.596 8.201 4.333 1.00 90.44 86 LEU A CA 1
ATOM 698 C C . LEU A 1 86 ? 5.626 9.319 4.131 1.00 90.44 86 LEU A C 1
ATOM 700 O O . LEU A 1 86 ? 5.427 10.164 3.264 1.00 90.44 86 LEU A O 1
ATOM 704 N N . ILE A 1 87 ? 6.735 9.288 4.878 1.00 88.62 87 ILE A N 1
ATOM 705 C CA . ILE A 1 87 ? 7.861 10.219 4.695 1.00 88.62 87 ILE A CA 1
ATOM 706 C C . ILE A 1 87 ? 8.467 10.058 3.295 1.00 88.62 87 ILE A C 1
ATOM 708 O O . ILE A 1 87 ? 8.725 11.051 2.626 1.00 88.62 87 ILE A O 1
ATOM 712 N N . ASP A 1 88 ? 8.598 8.821 2.813 1.00 87.75 88 ASP A N 1
ATOM 713 C CA . ASP A 1 88 ? 9.113 8.520 1.470 1.00 87.75 88 ASP A CA 1
ATOM 714 C C . ASP A 1 88 ? 8.140 8.878 0.325 1.00 87.75 88 ASP A C 1
ATOM 716 O O . ASP A 1 88 ? 8.414 8.548 -0.827 1.00 87.75 88 ASP A O 1
ATOM 720 N N . GLY A 1 89 ? 6.992 9.504 0.605 1.00 87.62 89 GLY A N 1
ATOM 721 C CA . GLY A 1 89 ? 6.049 9.937 -0.431 1.00 87.62 89 GLY A CA 1
ATOM 722 C C . GLY A 1 89 ? 5.166 8.825 -0.990 1.00 87.62 89 GLY A C 1
ATOM 723 O O . GLY A 1 89 ? 4.728 8.884 -2.139 1.00 87.62 89 GLY A O 1
ATOM 724 N N . ASN A 1 90 ? 4.884 7.777 -0.212 1.00 89.19 90 ASN A N 1
ATOM 725 C CA . ASN A 1 90 ? 4.056 6.680 -0.694 1.00 89.19 90 ASN A CA 1
ATOM 726 C C . ASN A 1 90 ? 2.584 7.094 -0.885 1.00 89.19 90 ASN A C 1
ATOM 728 O O . ASN A 1 90 ? 1.812 7.159 0.074 1.00 89.19 90 ASN A O 1
ATOM 732 N N . LEU A 1 91 ? 2.193 7.326 -2.141 1.00 88.38 91 LEU A N 1
ATOM 733 C CA . LEU A 1 91 ? 0.867 7.833 -2.505 1.00 88.38 91 LEU A CA 1
ATOM 734 C C . LEU A 1 91 ? -0.281 6.948 -1.999 1.00 88.38 91 LEU A C 1
ATOM 736 O O . LEU A 1 91 ? -1.251 7.472 -1.455 1.00 88.38 91 LEU A O 1
ATOM 740 N N . TYR A 1 92 ? -0.172 5.622 -2.132 1.00 88.50 92 TYR A N 1
ATOM 741 C CA . TYR A 1 92 ? -1.180 4.699 -1.605 1.00 88.50 92 TYR A CA 1
ATOM 742 C C . TYR A 1 92 ? -1.441 4.945 -0.116 1.00 88.50 92 TYR A C 1
ATOM 744 O O . TYR A 1 92 ? -2.587 5.145 0.274 1.00 88.50 92 TYR A O 1
ATOM 752 N N . LEU A 1 93 ? -0.389 5.001 0.707 1.00 91.06 93 LEU A N 1
ATOM 753 C CA . LEU A 1 93 ? -0.539 5.190 2.150 1.00 91.06 93 LEU A CA 1
ATOM 754 C C . LEU A 1 93 ? -1.070 6.578 2.509 1.00 91.06 93 LEU A C 1
ATOM 756 O O . LEU A 1 93 ? -1.913 6.669 3.397 1.00 91.06 93 LEU A O 1
ATOM 760 N N . HIS A 1 94 ? -0.648 7.632 1.806 1.00 89.50 94 HIS A N 1
ATOM 761 C CA . HIS A 1 94 ? -1.216 8.977 1.983 1.00 89.50 94 HIS A CA 1
ATOM 762 C C . HIS A 1 94 ? -2.723 8.999 1.708 1.00 89.50 94 HIS A C 1
ATOM 764 O O . HIS A 1 94 ? -3.488 9.636 2.429 1.00 89.50 94 HIS A O 1
ATOM 770 N N . MET A 1 95 ? -3.171 8.239 0.708 1.00 87.94 95 MET A N 1
ATOM 771 C CA . MET A 1 95 ? -4.586 8.121 0.370 1.00 87.94 95 MET A CA 1
ATOM 772 C C . MET A 1 95 ? -5.354 7.243 1.360 1.00 87.94 95 MET A C 1
ATOM 774 O O . MET A 1 95 ? -6.458 7.607 1.771 1.00 87.94 95 MET A O 1
ATOM 778 N N . THR A 1 96 ? -4.836 6.068 1.720 1.00 90.50 96 THR A N 1
ATOM 779 C CA . THR A 1 96 ? -5.584 5.075 2.509 1.00 90.50 96 THR A CA 1
ATOM 780 C C . THR A 1 96 ? -5.520 5.308 4.007 1.00 90.50 96 THR A C 1
ATOM 782 O O . THR A 1 96 ? -6.473 4.969 4.707 1.00 90.50 96 THR A O 1
ATOM 785 N N . CYS A 1 97 ? -4.424 5.889 4.490 1.00 92.88 97 CYS A N 1
ATOM 786 C CA . CYS A 1 97 ? -4.198 6.229 5.889 1.00 92.88 97 CYS A CA 1
ATOM 787 C C . CYS A 1 97 ? -4.385 7.732 6.123 1.00 92.88 97 CYS A C 1
ATOM 789 O O . CYS A 1 97 ? -3.661 8.30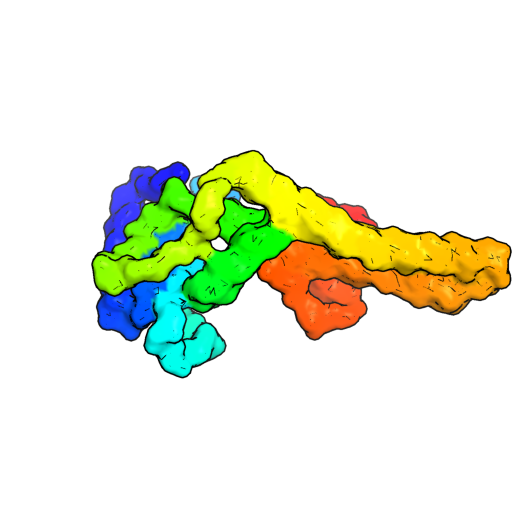0 6.923 1.00 92.88 97 CYS A O 1
ATOM 791 N N . HIS A 1 98 ? -5.303 8.394 5.413 1.00 90.06 98 HIS A N 1
ATOM 792 C CA . HIS A 1 98 ? -5.603 9.811 5.632 1.00 90.06 98 HIS A CA 1
ATOM 793 C C . HIS A 1 98 ? -6.328 10.020 6.982 1.00 90.06 98 HIS A C 1
ATOM 795 O O . HIS A 1 98 ? -7.179 9.190 7.329 1.00 90.06 98 HIS A O 1
ATOM 801 N N . PRO A 1 99 ? -6.085 11.122 7.728 1.00 90.06 99 PRO A N 1
ATOM 802 C CA . PRO A 1 99 ? -6.746 11.391 9.011 1.00 90.06 99 PRO A CA 1
ATOM 803 C C . PRO A 1 99 ? -8.276 11.276 8.977 1.00 90.06 99 PRO A C 1
ATOM 805 O O . PRO A 1 99 ? -8.855 10.643 9.854 1.00 90.06 99 PRO A O 1
ATOM 808 N N . ASP A 1 100 ? -8.925 11.776 7.924 1.00 90.69 100 ASP A N 1
ATOM 809 C CA . ASP A 1 100 ? -10.392 11.725 7.760 1.00 90.69 100 ASP A CA 1
ATOM 810 C C . ASP A 1 100 ? -10.975 10.308 7.624 1.00 90.69 100 ASP A C 1
ATOM 812 O O . ASP A 1 100 ? -12.193 10.122 7.646 1.00 90.69 100 ASP A O 1
ATOM 816 N N . LYS A 1 101 ? -10.120 9.301 7.422 1.00 93.81 101 LYS A N 1
ATOM 817 C CA . LYS A 1 101 ? -10.504 7.889 7.306 1.00 93.81 101 LYS A CA 1
ATOM 818 C C . LYS A 1 101 ? -10.260 7.110 8.596 1.00 93.81 101 LYS A C 1
ATOM 820 O O . LYS A 1 101 ? -10.556 5.917 8.640 1.00 93.81 101 LYS A O 1
ATOM 825 N N . LEU A 1 102 ? -9.697 7.745 9.625 1.00 95.75 102 LEU A N 1
ATOM 826 C CA . LEU A 1 102 ? -9.394 7.120 10.908 1.00 95.75 102 LEU A CA 1
ATOM 827 C C . LEU A 1 102 ? -10.693 6.772 11.647 1.00 95.75 102 LEU A C 1
ATOM 829 O O . LEU A 1 102 ? -11.499 7.646 11.950 1.00 95.75 102 LEU A O 1
ATOM 833 N N . ILE A 1 103 ? -10.870 5.492 11.965 1.00 96.69 103 ILE A N 1
ATOM 834 C CA . ILE A 1 103 ? -12.051 4.976 12.682 1.00 96.69 103 ILE A CA 1
ATOM 835 C C . ILE A 1 103 ? -11.710 4.416 14.064 1.00 96.69 103 ILE A C 1
ATOM 837 O O . ILE A 1 103 ? -12.588 4.248 14.904 1.00 96.69 103 ILE A O 1
ATOM 841 N N . TYR A 1 104 ? -10.433 4.136 14.317 1.00 96.81 104 TYR A N 1
ATOM 842 C CA . TYR A 1 104 ? -9.941 3.719 15.621 1.00 96.81 104 TYR A CA 1
ATOM 843 C C . TYR A 1 104 ? -8.504 4.191 15.807 1.00 96.81 104 TYR A C 1
ATOM 845 O O . TYR A 1 104 ? -7.671 4.018 14.918 1.00 96.81 104 TYR A O 1
ATOM 853 N N . GLN A 1 105 ? -8.208 4.718 16.990 1.00 96.00 105 GLN A N 1
ATOM 854 C CA . GLN A 1 105 ? -6.856 4.955 17.475 1.00 96.00 105 GLN A CA 1
ATOM 855 C C . GLN A 1 105 ? -6.760 4.406 18.892 1.00 96.00 105 GLN A C 1
ATOM 857 O O . GLN A 1 105 ? -7.619 4.679 19.731 1.00 96.00 105 GLN A O 1
ATOM 862 N N . ASN A 1 106 ? -5.707 3.642 19.158 1.00 94.94 106 ASN A N 1
ATOM 863 C CA . ASN A 1 106 ? -5.446 3.106 20.478 1.00 94.94 106 ASN A CA 1
ATOM 864 C C . ASN A 1 106 ? -5.218 4.258 21.475 1.00 94.94 106 ASN A C 1
ATOM 866 O O . ASN A 1 106 ? -4.242 4.999 21.317 1.00 94.94 106 ASN A O 1
ATOM 870 N N . PRO A 1 107 ? -6.053 4.397 22.524 1.00 91.94 107 PRO A N 1
ATOM 871 C CA . PRO A 1 107 ? -5.947 5.502 23.480 1.00 91.94 107 PRO A CA 1
ATOM 872 C C . PRO A 1 107 ? -4.633 5.517 24.267 1.00 91.94 107 PRO A C 1
ATOM 874 O O . PRO A 1 107 ? -4.214 6.556 24.766 1.00 91.94 107 PRO A O 1
ATOM 877 N N . SER A 1 108 ? -3.980 4.358 24.399 1.00 90.94 108 SER A N 1
ATOM 878 C CA . SER A 1 108 ? -2.686 4.228 25.080 1.00 90.94 108 SER A CA 1
ATOM 879 C C . SER A 1 108 ? -1.495 4.453 24.147 1.00 90.94 108 SER A C 1
ATOM 881 O O . SER A 1 108 ? -0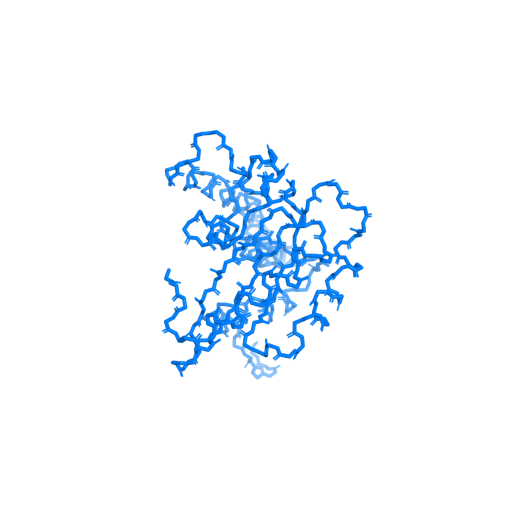.349 4.470 24.608 1.00 90.94 108 SER A O 1
ATOM 883 N N . SER A 1 109 ? -1.726 4.596 22.839 1.00 90.50 109 SER A N 1
ATOM 884 C CA . SER A 1 109 ? -0.648 4.849 21.893 1.00 90.50 109 SER A CA 1
ATOM 885 C C . SER A 1 109 ? -0.226 6.312 21.919 1.00 90.50 109 SER A C 1
ATOM 887 O O . SER A 1 109 ? -1.037 7.224 21.784 1.00 90.50 109 SER A O 1
ATOM 889 N N . ARG A 1 110 ? 1.086 6.517 22.041 1.00 88.56 110 ARG A N 1
ATOM 890 C CA . ARG A 1 110 ? 1.755 7.810 21.844 1.00 88.56 110 ARG A CA 1
ATOM 891 C C . ARG A 1 110 ? 2.463 7.879 20.490 1.00 88.56 110 ARG A C 1
ATOM 893 O O . ARG A 1 110 ? 3.306 8.742 20.284 1.00 88.56 110 ARG A O 1
ATOM 900 N N . PHE A 1 111 ? 2.201 6.921 19.600 1.00 90.56 111 PHE A N 1
ATOM 901 C CA . PHE A 1 111 ? 2.857 6.867 18.305 1.00 90.56 111 PHE A CA 1
ATOM 902 C C . PHE A 1 111 ? 2.256 7.905 17.354 1.00 90.56 111 PHE A C 1
ATOM 904 O O . PHE A 1 111 ? 1.076 7.857 16.988 1.00 90.56 111 PHE A O 1
ATOM 911 N N . GLU A 1 112 ? 3.098 8.834 16.923 1.00 90.75 112 GLU A N 1
ATOM 912 C CA . GLU A 1 112 ? 2.765 9.809 15.894 1.00 90.75 112 GLU A CA 1
ATOM 913 C C . GLU A 1 112 ? 3.013 9.199 14.519 1.00 90.75 112 GLU A C 1
ATOM 915 O O . GLU A 1 112 ? 4.163 9.020 14.111 1.00 90.75 112 GLU A O 1
ATOM 920 N N . LEU A 1 113 ? 1.925 8.849 13.826 1.00 91.12 113 LEU A N 1
ATOM 921 C CA . LEU A 1 113 ? 1.980 8.234 12.500 1.00 91.12 113 LEU A CA 1
ATOM 922 C C . LEU A 1 113 ? 2.476 9.215 11.434 1.00 91.12 113 LEU A C 1
ATOM 924 O O . LEU A 1 113 ? 3.330 8.856 10.628 1.00 91.12 113 LEU A O 1
ATOM 928 N N . TYR A 1 114 ? 1.931 10.430 11.429 1.00 87.25 114 TYR A N 1
ATOM 929 C CA . TYR A 1 114 ? 2.284 11.449 10.448 1.00 87.25 114 TYR A CA 1
ATOM 930 C C . TYR A 1 114 ? 3.535 12.205 10.904 1.00 87.25 114 TYR A C 1
ATOM 932 O O . TYR A 1 114 ? 3.696 12.434 12.106 1.00 87.25 114 TYR A O 1
ATOM 940 N N . PRO A 1 115 ? 4.435 12.566 9.979 1.00 74.50 115 PRO A N 1
ATOM 941 C CA . PRO A 1 115 ? 5.562 13.432 10.297 1.00 74.50 115 PRO A CA 1
ATOM 942 C C . PRO A 1 115 ? 5.080 14.825 10.731 1.00 74.50 115 PRO A C 1
ATOM 944 O O . PRO A 1 115 ? 4.003 15.276 10.333 1.00 74.50 115 PRO A O 1
ATOM 947 N N . GLU A 1 116 ? 5.882 15.517 11.542 1.00 74.75 116 GLU A N 1
ATOM 948 C CA . GLU A 1 116 ? 5.640 16.929 11.850 1.00 74.75 116 GLU A CA 1
ATOM 949 C C . GLU A 1 116 ? 5.581 17.747 10.553 1.00 74.75 116 GLU A C 1
ATOM 951 O O . GLU A 1 116 ? 6.350 17.514 9.622 1.00 74.75 116 GLU A O 1
ATOM 956 N N . GLY A 1 117 ? 4.634 18.683 10.472 1.00 70.94 117 GLY A N 1
ATOM 957 C CA . GLY A 1 117 ? 4.416 19.464 9.254 1.00 70.94 117 GLY A CA 1
ATOM 958 C C . GLY A 1 117 ? 3.741 18.689 8.118 1.00 70.94 117 GLY A C 1
ATOM 959 O O . GLY A 1 117 ? 3.829 19.115 6.972 1.00 70.94 117 GLY A O 1
ATOM 960 N N . HIS A 1 118 ? 3.067 17.565 8.388 1.00 71.19 118 HIS A N 1
ATOM 961 C CA . HIS A 1 118 ? 2.259 16.886 7.375 1.00 71.19 118 HIS A CA 1
ATOM 962 C C . HIS A 1 118 ? 1.170 17.825 6.826 1.00 71.19 118 HIS A C 1
ATOM 964 O O . HIS A 1 118 ? 0.208 18.161 7.517 1.00 71.19 118 HIS A O 1
ATOM 970 N N . SER A 1 119 ? 1.346 18.245 5.574 1.00 79.75 119 SER A N 1
ATOM 971 C CA . SER A 1 119 ? 0.390 19.030 4.799 1.00 79.75 119 SER A CA 1
ATOM 972 C C . SER A 1 119 ? 0.176 18.379 3.432 1.00 79.75 119 SER A C 1
ATOM 974 O O . SER A 1 119 ? 0.934 17.489 3.025 1.00 79.75 119 SER A O 1
ATOM 976 N N . ILE A 1 120 ? -0.860 18.813 2.715 1.00 78.44 120 ILE A N 1
ATOM 977 C CA . ILE A 1 120 ? -1.125 18.343 1.350 1.00 78.44 120 ILE A CA 1
ATOM 978 C C . ILE A 1 120 ? 0.046 18.717 0.431 1.00 78.44 120 ILE A C 1
ATOM 980 O O . ILE A 1 120 ? 0.445 17.913 -0.407 1.00 78.44 120 ILE A O 1
ATOM 984 N N . GLU A 1 121 ? 0.634 19.897 0.624 1.00 83.31 121 GLU A N 1
ATOM 985 C CA . GLU A 1 121 ? 1.764 20.406 -0.157 1.00 83.31 121 GLU A CA 1
ATOM 986 C C . GLU A 1 121 ? 3.010 19.536 0.043 1.00 83.31 121 GLU A C 1
ATOM 988 O O . GLU A 1 121 ? 3.551 19.020 -0.933 1.00 83.31 121 GLU A O 1
ATOM 993 N N . ASN A 1 122 ? 3.397 19.274 1.297 1.00 83.31 122 ASN A N 1
ATOM 994 C CA . ASN A 1 122 ? 4.551 18.423 1.620 1.00 83.31 122 ASN A CA 1
ATOM 995 C C . ASN A 1 122 ? 4.327 16.967 1.168 1.00 83.31 122 ASN A C 1
ATOM 997 O O . ASN A 1 122 ? 5.245 16.261 0.742 1.00 83.31 122 ASN A O 1
ATOM 1001 N N . THR A 1 123 ? 3.076 16.505 1.223 1.00 84.50 123 THR A N 1
ATOM 1002 C CA . THR A 1 123 ? 2.685 15.196 0.688 1.00 84.50 123 THR A CA 1
ATOM 1003 C C . THR A 1 123 ? 2.874 15.144 -0.824 1.00 84.50 123 THR A C 1
ATOM 1005 O O . THR A 1 123 ? 3.463 14.198 -1.338 1.00 84.50 123 THR A O 1
ATOM 1008 N N . LEU A 1 124 ? 2.416 16.162 -1.550 1.00 88.00 124 LEU A N 1
ATOM 1009 C CA . LEU A 1 124 ? 2.559 16.218 -3.001 1.00 88.00 124 LEU A CA 1
ATOM 1010 C C . LEU A 1 124 ? 4.030 16.317 -3.426 1.00 88.00 124 LEU A C 1
ATOM 1012 O O . LEU A 1 124 ? 4.428 15.665 -4.391 1.00 88.00 124 LEU A O 1
ATOM 1016 N N . GLU A 1 125 ? 4.834 17.094 -2.702 1.00 90.12 125 GLU A N 1
ATOM 1017 C CA . GLU A 1 125 ? 6.278 17.199 -2.919 1.00 90.12 125 GLU A CA 1
ATOM 1018 C C . GLU A 1 125 ? 6.961 15.834 -2.777 1.00 90.12 125 GLU A C 1
ATOM 1020 O O . GLU A 1 125 ? 7.555 15.350 -3.740 1.00 90.12 125 GLU A O 1
ATOM 1025 N N . SER A 1 126 ? 6.775 15.146 -1.645 1.00 88.94 126 SER A N 1
ATOM 1026 C CA . SER A 1 126 ? 7.370 13.817 -1.420 1.00 88.94 126 SER A CA 1
ATOM 1027 C C . SER A 1 126 ? 6.917 12.769 -2.451 1.00 88.94 126 SER A C 1
ATOM 1029 O O . SER A 1 126 ? 7.727 11.972 -2.928 1.00 88.94 126 SER A O 1
ATOM 1031 N N . VAL A 1 127 ? 5.644 12.786 -2.866 1.00 90.06 127 VAL A N 1
ATOM 1032 C CA . VAL A 1 127 ? 5.125 11.913 -3.938 1.00 90.06 127 VAL A CA 1
ATOM 1033 C C . VAL A 1 127 ? 5.835 12.191 -5.270 1.00 90.06 127 VAL A C 1
ATOM 1035 O O . VAL A 1 127 ? 6.199 11.254 -5.988 1.00 90.06 127 VAL A O 1
ATOM 1038 N N . ASN A 1 128 ? 6.059 13.464 -5.608 1.00 92.75 128 ASN A N 1
ATOM 1039 C CA . ASN A 1 128 ? 6.772 13.854 -6.824 1.00 92.75 128 ASN A CA 1
ATOM 1040 C C . ASN A 1 128 ? 8.253 13.465 -6.771 1.00 92.75 128 ASN A C 1
ATOM 1042 O O . ASN A 1 128 ? 8.788 12.991 -7.774 1.00 92.75 128 ASN A O 1
ATOM 1046 N N . GLU A 1 129 ? 8.908 13.613 -5.621 1.00 93.00 129 GLU A N 1
ATOM 1047 C CA . GLU A 1 129 ? 10.294 13.182 -5.421 1.00 93.00 129 GLU A CA 1
ATOM 1048 C C . GLU A 1 129 ? 10.453 11.667 -5.574 1.00 93.00 129 GLU A C 1
ATOM 1050 O O . GLU A 1 129 ? 11.381 11.205 -6.247 1.00 93.00 129 GLU A O 1
ATOM 1055 N N . LEU A 1 130 ? 9.535 10.882 -4.998 1.00 90.88 130 LEU A N 1
ATOM 1056 C CA . LEU A 1 130 ? 9.507 9.431 -5.170 1.00 90.88 130 LEU A CA 1
ATOM 1057 C C . LEU A 1 130 ? 9.344 9.066 -6.646 1.00 90.88 130 LEU A C 1
ATOM 1059 O O . LEU A 1 130 ? 10.130 8.284 -7.184 1.00 90.88 130 LEU A O 1
ATOM 1063 N N . PHE A 1 131 ? 8.365 9.670 -7.325 1.00 93.38 131 PHE A N 1
ATOM 1064 C CA . PHE A 1 131 ? 8.158 9.429 -8.749 1.00 93.38 131 PHE A CA 1
ATOM 1065 C C . PHE A 1 131 ? 9.396 9.802 -9.568 1.00 93.38 131 PHE A C 1
ATOM 1067 O O . PHE A 1 131 ? 9.824 9.012 -10.405 1.00 93.38 131 PHE A O 1
ATOM 1074 N N . ALA A 1 132 ? 10.009 10.960 -9.315 1.00 94.94 132 ALA A N 1
ATOM 1075 C CA . ALA A 1 132 ? 11.207 11.411 -10.015 1.00 94.94 132 ALA A CA 1
ATOM 1076 C C . ALA A 1 132 ? 12.381 10.436 -9.838 1.00 94.94 132 ALA A C 1
ATOM 1078 O O . ALA A 1 132 ? 13.059 10.116 -10.817 1.00 94.94 132 ALA A O 1
ATOM 1079 N N . ARG A 1 133 ? 12.579 9.915 -8.622 1.00 92.75 133 ARG A N 1
ATOM 1080 C CA . ARG A 1 133 ? 13.620 8.930 -8.297 1.00 92.75 133 ARG A CA 1
ATOM 1081 C C . ARG A 1 133 ? 13.437 7.626 -9.069 1.00 92.75 133 ARG A C 1
ATOM 1083 O O . ARG A 1 133 ? 14.368 7.173 -9.733 1.00 92.75 133 ARG A O 1
ATOM 1090 N N . GLU A 1 134 ? 12.233 7.059 -9.045 1.00 91.88 134 GLU A N 1
ATOM 1091 C CA . GLU A 1 134 ? 11.917 5.843 -9.805 1.00 91.88 134 GLU A CA 1
ATOM 1092 C C . GLU A 1 134 ? 12.019 6.090 -11.321 1.00 91.88 134 GLU A C 1
ATOM 1094 O O . GLU A 1 134 ? 12.543 5.273 -12.082 1.00 91.88 134 GLU A O 1
ATOM 1099 N N . ASN A 1 135 ? 11.567 7.263 -11.773 1.00 94.88 135 ASN A N 1
ATOM 1100 C CA . ASN A 1 135 ? 11.583 7.677 -13.171 1.00 94.88 135 ASN A CA 1
ATOM 1101 C C . ASN A 1 135 ? 13.001 7.870 -13.717 1.00 94.88 135 ASN A C 1
ATOM 1103 O O . ASN A 1 135 ? 13.233 7.570 -14.888 1.00 94.88 135 ASN A O 1
ATOM 1107 N N . HIS A 1 136 ? 13.933 8.340 -12.886 1.00 96.06 136 HIS A N 1
ATOM 1108 C CA . HIS A 1 136 ? 15.327 8.551 -13.261 1.00 96.06 136 HIS A CA 1
ATOM 1109 C C . HIS A 1 136 ? 15.975 7.248 -13.735 1.00 96.06 136 HIS A C 1
ATOM 1111 O O . HIS A 1 136 ? 16.418 7.171 -14.879 1.00 96.06 136 HIS A O 1
ATOM 1117 N N . LYS A 1 137 ? 15.902 6.193 -12.916 1.00 93.25 137 LYS A N 1
ATOM 1118 C CA . LYS A 1 137 ? 16.450 4.870 -13.249 1.00 93.25 137 LYS A CA 1
ATOM 1119 C C . LYS A 1 137 ? 15.868 4.318 -14.548 1.00 93.25 137 LYS A C 1
ATOM 1121 O O . LYS A 1 137 ? 16.568 3.742 -15.373 1.00 93.25 137 LYS A O 1
ATOM 1126 N N . ILE A 1 138 ? 14.569 4.498 -14.758 1.00 97.00 138 ILE A N 1
ATOM 1127 C CA . ILE A 1 138 ? 13.917 4.012 -15.975 1.00 97.00 138 ILE A CA 1
ATOM 1128 C C . ILE A 1 138 ? 14.391 4.781 -17.210 1.00 97.00 138 ILE A C 1
ATOM 1130 O O . ILE A 1 138 ? 14.532 4.190 -18.283 1.00 97.00 138 ILE A O 1
ATOM 1134 N N . ASN A 1 139 ? 14.638 6.084 -17.077 1.00 97.69 139 ASN A N 1
ATOM 1135 C CA . ASN A 1 139 ? 15.180 6.874 -18.173 1.00 97.69 139 ASN A CA 1
ATOM 1136 C C . ASN A 1 139 ? 16.592 6.404 -18.544 1.00 97.69 139 ASN A C 1
ATOM 1138 O O . ASN A 1 139 ? 16.861 6.282 -19.730 1.00 97.69 139 ASN A O 1
ATOM 1142 N N . GLU A 1 140 ? 17.444 6.025 -17.587 1.00 97.56 140 GLU A N 1
ATOM 1143 C CA . GLU A 1 140 ? 18.769 5.455 -17.895 1.00 97.56 140 GLU A CA 1
ATOM 1144 C C . GLU A 1 140 ? 18.672 4.191 -18.770 1.00 97.56 140 GLU A C 1
ATOM 1146 O O . GLU A 1 140 ? 19.366 4.075 -19.781 1.00 97.56 140 GLU A O 1
ATOM 1151 N N . PHE A 1 141 ? 17.753 3.270 -18.453 1.00 98.00 141 PHE A N 1
ATOM 1152 C CA . PHE A 1 141 ? 17.505 2.090 -19.295 1.00 98.00 141 PHE A CA 1
ATOM 1153 C C . PHE A 1 141 ? 16.913 2.454 -20.662 1.00 98.00 141 PHE A C 1
ATOM 1155 O O . PHE A 1 141 ? 17.237 1.822 -21.669 1.00 98.00 141 PHE A O 1
ATOM 1162 N N . LYS A 1 142 ? 16.065 3.483 -20.724 1.00 98.06 142 LYS A N 1
ATOM 1163 C CA . LYS A 1 142 ? 15.482 3.976 -21.977 1.00 98.06 142 LYS A CA 1
ATOM 1164 C C . LYS A 1 142 ? 16.544 4.586 -22.896 1.00 98.06 142 LYS A C 1
ATOM 1166 O O . LYS A 1 142 ? 16.543 4.286 -24.087 1.00 98.06 142 LYS A O 1
ATOM 1171 N N . GLU A 1 143 ? 17.464 5.378 -22.358 1.00 98.06 143 GLU A N 1
ATOM 1172 C CA . GLU A 1 143 ? 18.607 5.894 -23.118 1.00 98.06 143 GLU A CA 1
ATOM 1173 C C . GLU A 1 143 ? 19.519 4.747 -23.573 1.00 98.06 143 GLU A C 1
ATOM 1175 O O . GLU A 1 143 ? 19.932 4.699 -24.733 1.00 98.06 143 GLU A O 1
ATOM 1180 N N . GLY A 1 144 ? 19.739 3.746 -22.712 1.00 97.75 144 GLY A N 1
ATOM 1181 C CA . GLY A 1 144 ? 20.439 2.513 -23.073 1.00 97.75 144 GLY A CA 1
ATOM 1182 C C . GLY A 1 144 ? 19.799 1.778 -24.259 1.00 97.75 144 GLY A C 1
ATOM 1183 O O . GLY A 1 144 ? 20.510 1.319 -25.154 1.00 97.75 144 GLY A O 1
ATOM 1184 N N . TYR A 1 145 ? 18.466 1.697 -24.315 1.00 98.12 145 TYR A N 1
ATOM 1185 C CA . TYR A 1 145 ? 17.753 1.111 -25.456 1.00 98.12 145 TYR A CA 1
ATOM 1186 C C . TYR A 1 145 ? 18.104 1.817 -26.770 1.00 98.12 145 TYR A C 1
ATOM 1188 O O . TYR A 1 145 ? 18.484 1.143 -27.731 1.00 98.12 145 TYR A O 1
ATOM 1196 N N . TYR A 1 146 ? 18.014 3.150 -26.814 1.00 98.12 146 TYR A N 1
ATOM 1197 C CA . TYR A 1 146 ? 18.343 3.909 -28.024 1.00 98.12 146 TYR A CA 1
ATOM 1198 C C . TYR A 1 146 ? 19.820 3.761 -28.396 1.00 98.12 146 TYR A C 1
ATOM 1200 O O . TYR A 1 146 ? 20.125 3.454 -29.548 1.00 98.12 146 TYR A O 1
ATOM 1208 N N . TYR A 1 147 ? 20.720 3.829 -27.411 1.00 98.19 147 TYR A N 1
ATOM 1209 C CA . TYR A 1 147 ? 22.158 3.637 -27.604 1.00 98.19 147 TYR A CA 1
ATOM 1210 C C . TYR A 1 147 ? 22.499 2.303 -28.288 1.00 98.19 147 TYR A C 1
ATOM 1212 O O . TYR A 1 147 ? 23.308 2.265 -29.222 1.00 98.19 147 TYR A O 1
ATOM 1220 N N . PHE A 1 148 ? 21.912 1.191 -27.835 1.00 98.19 148 PHE A N 1
ATOM 1221 C CA . PHE A 1 148 ? 22.189 -0.127 -28.418 1.00 98.19 148 PHE A CA 1
ATOM 1222 C C . PHE A 1 148 ? 21.466 -0.348 -29.744 1.00 98.19 148 PHE A C 1
ATOM 1224 O O . PHE A 1 148 ? 22.026 -0.987 -30.637 1.00 98.19 148 PHE A O 1
ATOM 1231 N N . LYS A 1 149 ? 20.261 0.210 -29.900 1.00 97.38 149 LYS A N 1
ATOM 1232 C CA . LYS A 1 149 ? 19.495 0.143 -31.147 1.00 97.38 149 LYS A CA 1
ATOM 1233 C C . LYS A 1 149 ? 20.223 0.830 -32.301 1.00 97.38 149 LYS A C 1
ATOM 1235 O O . LYS A 1 149 ? 20.305 0.259 -33.380 1.00 97.38 149 LYS A O 1
ATOM 1240 N N . GLU A 1 150 ? 20.782 2.017 -32.073 1.00 97.69 150 GLU A N 1
ATOM 1241 C CA . GLU A 1 150 ? 21.545 2.766 -33.088 1.00 97.69 150 GLU A CA 1
ATOM 1242 C C . GLU A 1 150 ? 22.795 2.022 -33.582 1.00 97.69 150 GLU A C 1
ATOM 1244 O O . GLU A 1 150 ? 23.290 2.294 -34.672 1.00 97.69 150 GLU A O 1
ATOM 1249 N N . ARG A 1 151 ? 23.301 1.068 -32.793 1.00 97.69 151 ARG A N 1
ATOM 1250 C CA . ARG A 1 151 ? 24.472 0.234 -33.109 1.00 97.69 151 ARG A CA 1
ATOM 1251 C C . ARG A 1 151 ? 24.103 -1.145 -33.654 1.00 97.69 151 ARG A C 1
ATOM 1253 O O . ARG A 1 151 ? 24.963 -2.019 -33.695 1.00 97.69 151 ARG A O 1
ATOM 1260 N N . ASP A 1 152 ? 22.832 -1.356 -33.988 1.00 96.75 152 ASP A N 1
ATOM 1261 C CA . ASP A 1 152 ? 22.277 -2.640 -34.437 1.00 96.75 152 ASP A CA 1
ATOM 1262 C C . ASP A 1 152 ? 22.504 -3.801 -33.441 1.00 96.75 152 ASP A C 1
ATOM 1264 O O . ASP A 1 152 ? 22.455 -4.986 -33.765 1.00 96.75 152 ASP A O 1
ATOM 1268 N N . SER A 1 153 ? 22.725 -3.466 -32.166 1.00 97.50 153 SER A N 1
ATOM 1269 C CA . SER A 1 153 ? 22.900 -4.433 -31.083 1.00 97.50 153 SER A CA 1
ATOM 1270 C C . SER A 1 153 ? 21.535 -4.812 -30.509 1.00 97.50 153 SER A C 1
ATOM 1272 O O . SER A 1 153 ? 21.165 -4.444 -29.389 1.00 97.50 153 SER A O 1
ATOM 1274 N N . LEU A 1 154 ? 20.744 -5.521 -31.317 1.00 96.06 154 LEU A N 1
ATOM 1275 C CA . LEU A 1 154 ? 19.324 -5.767 -31.045 1.00 96.06 154 LEU A CA 1
ATOM 1276 C C . LEU A 1 154 ? 19.074 -6.579 -29.768 1.00 96.06 154 LEU A C 1
ATOM 1278 O O . LEU A 1 154 ? 18.084 -6.341 -29.080 1.00 96.06 154 LEU A O 1
ATOM 1282 N N . SER A 1 155 ? 19.975 -7.494 -29.404 1.00 97.19 155 SER A N 1
ATOM 1283 C CA . SER A 1 155 ? 19.869 -8.267 -28.159 1.00 97.19 155 SER A CA 1
ATOM 1284 C C . SER A 1 155 ? 19.991 -7.378 -26.917 1.00 97.19 155 SER A C 1
ATOM 1286 O O . SER A 1 155 ? 19.164 -7.465 -26.008 1.00 97.19 155 SER A O 1
ATOM 1288 N N . HIS A 1 156 ? 20.971 -6.471 -26.900 1.00 97.75 156 HIS A N 1
ATOM 1289 C CA . HIS A 1 156 ? 21.157 -5.511 -25.812 1.00 97.75 156 HIS A CA 1
ATOM 1290 C C . HIS A 1 156 ? 20.025 -4.484 -25.785 1.00 97.75 156 HIS A C 1
ATOM 1292 O O . HIS A 1 156 ? 19.497 -4.191 -24.715 1.00 97.75 156 HIS A O 1
ATOM 1298 N N . ALA A 1 157 ? 19.590 -3.994 -26.949 1.00 98.00 157 ALA A N 1
ATOM 1299 C CA . ALA A 1 157 ? 18.430 -3.111 -27.040 1.00 98.00 157 ALA A CA 1
ATOM 1300 C C . ALA A 1 157 ? 17.168 -3.792 -26.479 1.00 98.00 157 ALA A C 1
ATOM 1302 O O . ALA A 1 157 ? 16.463 -3.208 -25.658 1.00 98.00 157 ALA A O 1
ATOM 1303 N N . GLY A 1 158 ? 16.912 -5.051 -26.847 1.00 97.38 158 GLY A N 1
ATOM 1304 C CA . GLY A 1 158 ? 15.799 -5.839 -26.316 1.00 97.38 158 GLY A CA 1
ATOM 1305 C C . GLY A 1 158 ? 15.852 -5.995 -24.794 1.00 97.38 158 GLY A C 1
ATOM 1306 O O . GLY A 1 158 ? 14.840 -5.792 -24.123 1.00 97.38 158 GLY A O 1
ATOM 1307 N N . PHE A 1 159 ? 17.033 -6.276 -24.233 1.00 97.06 159 PHE A N 1
ATOM 1308 C CA . PHE A 1 159 ? 17.230 -6.336 -22.781 1.00 97.06 159 PHE A CA 1
ATOM 1309 C C . PHE A 1 159 ? 16.929 -4.994 -22.096 1.00 97.06 159 PHE A C 1
ATOM 1311 O O . PHE A 1 159 ? 16.198 -4.961 -21.106 1.00 97.06 159 PHE A O 1
ATOM 1318 N N . MET A 1 160 ? 17.427 -3.883 -22.643 1.00 98.06 160 MET A N 1
ATOM 1319 C CA . MET A 1 160 ? 17.156 -2.551 -22.093 1.00 98.06 160 MET A CA 1
ATOM 1320 C C . MET A 1 160 ? 15.664 -2.220 -22.127 1.00 98.06 160 MET A C 1
ATOM 1322 O O . MET A 1 160 ? 15.106 -1.765 -21.129 1.00 98.06 160 MET A O 1
ATOM 1326 N N . LEU A 1 161 ? 14.988 -2.518 -23.238 1.00 96.38 161 LEU A N 1
ATOM 1327 C CA . LEU A 1 161 ? 13.549 -2.305 -23.367 1.00 96.38 161 LEU A CA 1
ATOM 1328 C C . LEU A 1 161 ? 12.752 -3.151 -22.364 1.00 96.38 161 LEU A C 1
ATOM 1330 O O . LEU A 1 161 ? 11.796 -2.657 -21.766 1.00 96.38 161 LEU A O 1
ATOM 1334 N N . HIS A 1 162 ? 13.161 -4.401 -22.132 1.00 95.44 162 HIS A N 1
ATOM 1335 C CA . HIS A 1 162 ? 12.565 -5.249 -21.100 1.00 95.44 162 HIS A CA 1
ATOM 1336 C C . HIS A 1 162 ? 12.671 -4.605 -19.710 1.00 95.44 162 HIS A C 1
ATOM 1338 O O . HIS A 1 162 ? 11.667 -4.510 -19.003 1.00 95.44 162 HIS A O 1
ATOM 1344 N N . GLN A 1 163 ? 13.858 -4.106 -19.347 1.00 96.38 163 GLN A N 1
ATOM 1345 C CA . GLN A 1 163 ? 14.083 -3.423 -18.070 1.00 96.38 163 GLN A CA 1
ATOM 1346 C C . GLN A 1 163 ? 13.240 -2.148 -17.933 1.00 96.38 163 GLN A C 1
ATOM 1348 O O . GLN A 1 163 ? 12.678 -1.903 -16.866 1.00 96.38 163 GLN A O 1
ATOM 1353 N N . VAL A 1 164 ? 13.067 -1.372 -19.011 1.00 96.69 164 VAL A N 1
ATOM 1354 C CA . VAL A 1 164 ? 12.163 -0.205 -19.018 1.00 96.69 164 VAL A CA 1
ATOM 1355 C C . VAL A 1 164 ? 10.739 -0.609 -18.632 1.00 96.69 164 VAL A C 1
ATOM 1357 O O . VAL A 1 164 ? 10.135 0.034 -17.771 1.00 96.69 164 VAL A O 1
ATOM 1360 N N . PHE A 1 165 ? 10.194 -1.668 -19.238 1.00 94.44 165 PHE A N 1
ATOM 1361 C CA . PHE A 1 165 ? 8.845 -2.136 -18.915 1.00 94.44 165 PHE A CA 1
ATOM 1362 C C . PHE A 1 165 ? 8.747 -2.669 -17.485 1.00 94.44 165 PHE A C 1
ATOM 1364 O O . PHE A 1 165 ? 7.834 -2.268 -16.764 1.00 94.44 165 PHE A O 1
ATOM 1371 N N . GLU A 1 166 ? 9.672 -3.537 -17.062 1.00 94.88 166 GLU A N 1
ATOM 1372 C CA . GLU A 1 166 ? 9.695 -4.085 -15.698 1.00 94.88 166 GLU A CA 1
ATOM 1373 C C . GLU A 1 166 ? 9.690 -2.959 -14.656 1.00 94.88 166 GLU A C 1
ATOM 1375 O O . GLU A 1 166 ? 8.812 -2.906 -13.792 1.00 94.88 166 GLU A O 1
ATOM 1380 N N . LEU A 1 167 ? 10.619 -2.010 -14.778 1.00 95.25 167 LEU A N 1
ATOM 1381 C CA . LEU A 1 167 ? 10.755 -0.913 -13.827 1.00 95.25 167 LEU A CA 1
ATOM 1382 C C . LEU A 1 167 ? 9.560 0.049 -13.866 1.00 95.25 167 LEU A C 1
ATOM 1384 O O . LEU A 1 167 ? 9.173 0.564 -12.819 1.00 95.25 167 LEU A O 1
ATOM 1388 N N . ARG A 1 168 ? 8.915 0.269 -15.024 1.00 94.38 168 ARG A N 1
ATOM 1389 C CA . ARG A 1 168 ? 7.672 1.064 -15.067 1.00 94.38 168 ARG A CA 1
ATOM 1390 C C . ARG A 1 168 ? 6.545 0.414 -14.300 1.00 94.38 168 ARG A C 1
ATOM 1392 O O . ARG A 1 168 ? 5.878 1.097 -13.527 1.00 94.38 168 ARG A O 1
ATOM 1399 N N . TYR A 1 169 ? 6.350 -0.884 -14.492 1.00 92.94 169 TYR A N 1
ATOM 1400 C CA . TYR A 1 169 ? 5.345 -1.609 -13.734 1.00 92.94 169 TYR A CA 1
ATOM 1401 C C . TYR A 1 169 ? 5.642 -1.564 -12.231 1.00 92.94 169 TYR A C 1
ATOM 1403 O O . TYR A 1 169 ? 4.745 -1.264 -11.449 1.00 92.94 169 TYR A O 1
ATOM 1411 N N . ARG A 1 170 ? 6.899 -1.765 -11.823 1.00 93.00 170 ARG A N 1
ATOM 1412 C CA . ARG A 1 170 ? 7.318 -1.660 -10.415 1.00 93.00 170 ARG A CA 1
ATOM 1413 C C . ARG A 1 170 ? 7.073 -0.273 -9.822 1.00 93.00 170 ARG A C 1
ATOM 1415 O O . ARG A 1 170 ? 6.461 -0.167 -8.763 1.00 93.00 170 ARG A O 1
ATOM 1422 N N . CYS A 1 171 ? 7.448 0.787 -10.539 1.00 92.25 171 CYS A N 1
ATOM 1423 C CA . CYS A 1 171 ? 7.157 2.169 -10.153 1.00 92.25 171 CYS A CA 1
ATOM 1424 C C . CYS A 1 171 ? 5.649 2.368 -9.925 1.00 92.25 171 CYS A C 1
ATOM 1426 O O . CYS A 1 171 ? 5.235 2.864 -8.881 1.00 92.25 171 CYS A O 1
ATOM 1428 N N . MET A 1 172 ? 4.805 1.898 -10.844 1.00 89.81 172 MET A N 1
ATOM 1429 C CA . MET A 1 172 ? 3.352 1.985 -10.689 1.00 89.81 172 MET A CA 1
ATOM 1430 C C . MET A 1 172 ? 2.815 1.181 -9.495 1.00 89.81 172 MET A C 1
ATOM 1432 O O . MET A 1 172 ? 1.923 1.660 -8.797 1.00 89.81 172 MET A O 1
ATOM 1436 N N . GLU A 1 173 ? 3.349 -0.013 -9.228 1.00 90.50 173 GLU A N 1
ATOM 1437 C CA . GLU A 1 173 ? 2.998 -0.805 -8.040 1.00 90.50 173 GLU A CA 1
ATOM 1438 C C . GLU A 1 173 ? 3.356 -0.067 -6.744 1.00 90.50 173 GLU A C 1
ATOM 1440 O O . GLU A 1 173 ? 2.541 -0.000 -5.825 1.00 90.50 173 GLU A O 1
ATOM 1445 N N . ILE A 1 174 ? 4.535 0.556 -6.675 1.00 88.75 174 ILE A N 1
ATOM 1446 C CA . ILE A 1 174 ? 4.947 1.368 -5.521 1.00 88.75 174 ILE A CA 1
ATOM 1447 C C . ILE A 1 174 ? 3.968 2.523 -5.294 1.00 88.75 174 ILE A C 1
ATOM 1449 O O . ILE A 1 174 ? 3.514 2.722 -4.161 1.00 88.75 174 ILE A O 1
ATOM 1453 N N . MET A 1 175 ? 3.622 3.250 -6.360 1.00 85.31 175 MET A N 1
ATOM 1454 C CA . MET A 1 175 ? 2.755 4.428 -6.280 1.00 85.31 175 MET A CA 1
ATOM 1455 C C . MET A 1 175 ? 1.319 4.061 -5.892 1.00 85.31 175 MET A C 1
ATOM 1457 O O . MET A 1 175 ? 0.724 4.713 -5.039 1.00 85.31 175 MET A O 1
ATOM 1461 N N . VAL A 1 176 ? 0.757 3.009 -6.492 1.00 81.94 176 VAL A N 1
ATOM 1462 C CA . VAL A 1 176 ? -0.677 2.693 -6.365 1.00 81.94 176 VAL A CA 1
ATOM 1463 C C . VAL A 1 176 ? -0.965 1.658 -5.277 1.00 81.94 176 VAL A C 1
ATOM 1465 O O . VAL A 1 176 ? -2.080 1.610 -4.772 1.00 81.94 176 VAL A O 1
ATOM 1468 N N . MET A 1 177 ? 0.009 0.836 -4.887 1.00 80.12 177 MET A N 1
ATOM 1469 C CA . MET A 1 177 ? -0.192 -0.268 -3.934 1.00 80.12 177 MET A CA 1
ATOM 1470 C C . MET A 1 177 ? 0.714 -0.219 -2.707 1.00 80.12 177 MET A C 1
ATOM 1472 O O . MET A 1 177 ? 0.655 -1.095 -1.840 1.00 80.12 177 MET A O 1
ATOM 1476 N N . GLY A 1 178 ? 1.618 0.751 -2.650 1.00 77.56 178 GLY A N 1
ATOM 1477 C CA . GLY A 1 178 ? 2.540 0.911 -1.538 1.00 77.56 178 GLY A CA 1
ATOM 1478 C C . GLY A 1 178 ? 3.729 -0.053 -1.521 1.00 77.56 178 GLY A C 1
ATOM 1479 O O . GLY A 1 178 ? 4.578 0.025 -0.623 1.00 77.56 178 GLY A O 1
ATOM 1480 N N . LYS A 1 179 ? 3.796 -0.992 -2.473 1.00 81.06 179 LYS A N 1
ATOM 1481 C CA . LYS A 1 179 ? 4.892 -1.953 -2.633 1.00 81.06 179 LYS A CA 1
ATOM 1482 C C . LYS A 1 179 ? 4.885 -2.579 -4.023 1.00 81.06 179 LYS A C 1
ATOM 1484 O O . LYS A 1 179 ? 3.828 -2.834 -4.589 1.00 81.06 179 LYS A O 1
ATOM 1489 N N . GLU A 1 180 ? 6.073 -2.918 -4.493 1.00 83.06 180 GLU A N 1
ATOM 1490 C CA . GLU A 1 180 ? 6.284 -3.740 -5.682 1.00 83.06 180 GLU A CA 1
ATOM 1491 C C . GLU A 1 180 ? 6.272 -5.241 -5.367 1.00 83.06 180 GLU A C 1
ATOM 1493 O O . GLU A 1 180 ? 6.477 -5.680 -4.228 1.00 83.06 180 GLU A O 1
ATOM 1498 N N . ARG A 1 181 ? 6.058 -6.050 -6.403 1.00 83.44 181 ARG A N 1
ATOM 1499 C CA . ARG A 1 181 ? 6.297 -7.492 -6.361 1.00 83.44 181 ARG A CA 1
ATOM 1500 C C . ARG A 1 181 ? 7.777 -7.796 -6.579 1.00 83.44 181 ARG A C 1
ATOM 1502 O O . ARG A 1 181 ? 8.385 -7.314 -7.525 1.00 83.44 181 ARG A O 1
ATOM 1509 N N . ALA A 1 182 ? 8.323 -8.698 -5.768 1.00 85.19 182 ALA A N 1
ATOM 1510 C CA . ALA A 1 182 ? 9.663 -9.249 -5.963 1.00 85.19 182 ALA A CA 1
ATOM 1511 C C . ALA A 1 182 ? 9.663 -10.306 -7.088 1.00 85.19 182 ALA A C 1
ATOM 1513 O O . ALA A 1 182 ? 9.693 -11.511 -6.842 1.00 85.19 182 ALA A O 1
ATOM 1514 N N . THR A 1 183 ? 9.538 -9.862 -8.337 1.00 89.00 183 THR A N 1
ATOM 1515 C CA . THR A 1 183 ? 9.578 -10.702 -9.541 1.00 89.00 183 THR A CA 1
ATOM 1516 C C . THR A 1 183 ? 10.149 -9.898 -10.706 1.00 89.00 183 THR A C 1
ATOM 1518 O O . THR A 1 183 ? 10.049 -8.683 -10.703 1.00 89.00 183 THR A O 1
ATOM 1521 N N . HIS A 1 184 ? 10.718 -10.575 -11.703 1.00 88.19 184 HIS A N 1
ATOM 1522 C CA . HIS A 1 184 ? 11.153 -9.961 -12.968 1.00 88.19 184 HIS A CA 1
ATOM 1523 C C . HIS A 1 184 ? 10.148 -10.205 -14.106 1.00 88.19 184 HIS A C 1
ATOM 1525 O O . HIS A 1 184 ? 10.385 -9.910 -15.272 1.00 88.19 184 HIS A O 1
ATOM 1531 N N . SER A 1 185 ? 8.998 -10.817 -13.804 1.00 91.94 185 SER A N 1
ATOM 1532 C CA . SER A 1 185 ? 8.005 -11.144 -14.823 1.00 91.94 185 SER A CA 1
ATOM 1533 C C . SER A 1 185 ? 7.085 -9.952 -15.086 1.00 91.94 185 SER A C 1
ATOM 1535 O O . SER A 1 185 ? 6.143 -9.717 -14.326 1.00 91.94 185 SER A O 1
ATOM 1537 N N . ILE A 1 186 ? 7.276 -9.275 -16.224 1.00 91.44 186 ILE A N 1
ATOM 1538 C CA . ILE A 1 186 ? 6.371 -8.216 -16.718 1.00 91.44 186 ILE A CA 1
ATOM 1539 C C . ILE A 1 186 ? 4.912 -8.697 -16.725 1.00 91.44 186 ILE A C 1
ATOM 1541 O O . ILE A 1 186 ? 4.020 -7.995 -16.259 1.00 91.44 186 ILE A O 1
ATOM 1545 N N . ARG A 1 187 ? 4.655 -9.936 -17.170 1.00 89.56 187 ARG A N 1
ATOM 1546 C CA . ARG A 1 187 ? 3.309 -10.537 -17.152 1.00 89.56 187 ARG A CA 1
ATOM 1547 C C . ARG A 1 187 ? 2.736 -10.647 -15.736 1.00 89.56 187 ARG A C 1
ATOM 1549 O O . ARG A 1 187 ? 1.524 -10.531 -15.546 1.00 89.56 187 ARG A O 1
ATOM 1556 N N . SER A 1 188 ? 3.575 -10.931 -14.742 1.00 87.88 188 SER A N 1
ATOM 1557 C CA . SER A 1 188 ? 3.150 -11.008 -13.343 1.00 87.88 188 SER A CA 1
ATOM 1558 C C . SER A 1 188 ? 2.779 -9.631 -12.797 1.00 87.88 188 SER A C 1
ATOM 1560 O O . SER A 1 188 ? 1.715 -9.509 -12.187 1.00 87.88 188 SER A O 1
ATOM 1562 N N . HIS A 1 189 ? 3.589 -8.607 -13.080 1.00 90.88 189 HIS A N 1
ATOM 1563 C CA . HIS A 1 189 ? 3.278 -7.231 -12.697 1.00 90.88 189 HIS A CA 1
ATOM 1564 C C . HIS A 1 189 ? 2.026 -6.696 -13.400 1.00 90.88 189 HIS A C 1
ATOM 1566 O O . HIS A 1 189 ? 1.109 -6.194 -12.756 1.00 90.88 189 HIS A O 1
ATOM 1572 N N . HIS A 1 190 ? 1.924 -6.889 -14.717 1.00 89.75 190 HIS A N 1
ATOM 1573 C CA . HIS A 1 190 ? 0.772 -6.456 -15.505 1.00 89.75 190 HIS A CA 1
ATOM 1574 C C . HIS A 1 190 ? -0.540 -7.034 -14.958 1.00 89.75 190 HIS A C 1
ATOM 1576 O O . HIS A 1 190 ? -1.470 -6.293 -14.651 1.00 89.75 190 HIS A O 1
ATOM 1582 N N . ARG A 1 191 ? -0.605 -8.355 -14.727 1.00 85.75 191 ARG A N 1
ATOM 1583 C CA . ARG A 1 191 ? -1.798 -8.999 -14.141 1.00 85.75 191 ARG A CA 1
ATOM 1584 C C . ARG A 1 191 ? -2.127 -8.506 -12.735 1.00 85.75 191 ARG A C 1
ATOM 1586 O O . ARG A 1 191 ? -3.276 -8.625 -12.312 1.00 85.75 191 ARG A O 1
ATOM 1593 N N . TYR A 1 192 ? -1.132 -8.043 -11.987 1.00 84.19 192 TYR A N 1
ATOM 1594 C CA . TYR A 1 192 ? -1.340 -7.497 -10.655 1.00 84.19 192 TYR A CA 1
ATOM 1595 C C . TYR A 1 192 ? -1.947 -6.095 -10.733 1.00 84.19 192 TYR A C 1
ATOM 1597 O O . TYR A 1 192 ? -2.994 -5.863 -10.133 1.00 84.19 192 TYR A O 1
ATOM 1605 N N . LEU A 1 193 ? -1.364 -5.215 -11.549 1.00 85.50 193 LEU A N 1
ATOM 1606 C CA . LEU A 1 193 ? -1.808 -3.832 -11.702 1.00 85.50 193 LEU A CA 1
ATOM 1607 C C . LEU A 1 193 ? -3.140 -3.679 -12.441 1.00 85.50 193 LEU A C 1
ATOM 1609 O O . LEU A 1 193 ? -3.931 -2.821 -12.064 1.00 85.50 193 LEU A O 1
ATOM 1613 N N . VAL A 1 194 ? -3.449 -4.528 -13.427 1.00 83.81 194 VAL A N 1
ATOM 1614 C CA . VAL A 1 194 ? -4.738 -4.488 -14.153 1.00 83.81 194 VAL A CA 1
ATOM 1615 C C . VAL A 1 194 ? -5.943 -4.660 -13.222 1.00 83.81 194 VAL A C 1
ATOM 1617 O O . VAL A 1 194 ? -7.015 -4.133 -13.500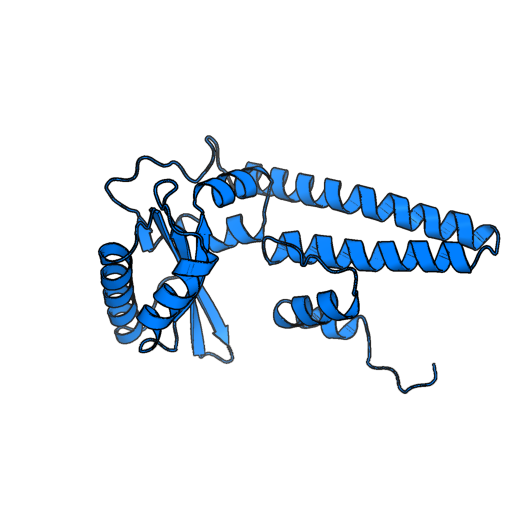 1.00 83.81 194 VAL A O 1
ATOM 1620 N N . ARG A 1 195 ? -5.778 -5.339 -12.080 1.00 74.19 195 ARG A N 1
ATOM 1621 C CA . ARG A 1 195 ? -6.852 -5.483 -11.079 1.00 74.19 195 ARG A CA 1
ATOM 1622 C C . ARG A 1 195 ? -7.242 -4.158 -10.420 1.00 74.19 195 ARG A C 1
ATOM 1624 O O . ARG A 1 195 ? -8.318 -4.078 -9.846 1.00 74.19 195 ARG A O 1
ATOM 1631 N N . ILE A 1 196 ? -6.363 -3.160 -10.475 1.00 72.62 196 ILE A N 1
ATOM 1632 C CA . ILE A 1 196 ? -6.485 -1.892 -9.740 1.00 72.62 196 ILE A CA 1
ATOM 1633 C C . ILE A 1 196 ? -6.596 -0.713 -10.697 1.00 72.62 196 ILE A C 1
ATOM 1635 O O . ILE A 1 196 ? -7.348 0.222 -10.449 1.00 72.62 196 ILE A O 1
ATOM 1639 N N . ALA A 1 197 ? -5.906 -0.791 -11.830 1.00 77.38 197 ALA A N 1
ATOM 1640 C CA . ALA A 1 197 ? -6.044 0.126 -12.944 1.00 77.38 197 ALA A CA 1
ATOM 1641 C C . ALA A 1 197 ? -6.439 -0.668 -14.202 1.00 77.38 197 ALA A C 1
ATOM 1643 O O . ALA A 1 197 ? -5.576 -0.979 -15.029 1.00 77.38 197 ALA A O 1
ATOM 1644 N N . PRO A 1 198 ? -7.736 -1.002 -14.375 1.00 76.25 198 PRO A N 1
ATOM 1645 C CA . PRO A 1 198 ? -8.217 -1.759 -15.533 1.00 76.25 198 PRO A CA 1
ATOM 1646 C C . PRO A 1 198 ? -7.879 -1.116 -16.882 1.00 76.25 198 PRO A C 1
ATOM 1648 O O . PRO A 1 198 ? -7.747 -1.821 -17.878 1.00 76.25 198 PRO A O 1
ATOM 1651 N N . SER A 1 199 ? -7.665 0.204 -16.922 1.00 78.88 199 SER A N 1
ATOM 1652 C CA . SER A 1 199 ? -7.191 0.924 -18.112 1.00 78.88 199 SER A CA 1
ATOM 1653 C C . SER A 1 199 ? -5.877 0.363 -18.671 1.00 78.88 199 SER A C 1
ATOM 1655 O O . SER A 1 199 ? -5.666 0.391 -19.885 1.00 78.88 199 SER A O 1
ATOM 1657 N N . LEU A 1 200 ? -5.023 -0.221 -17.824 1.00 80.56 200 LEU A N 1
ATOM 1658 C CA . LEU A 1 200 ? -3.761 -0.836 -18.237 1.00 80.56 200 LEU A CA 1
ATOM 1659 C C . LEU A 1 200 ? -3.946 -2.122 -19.037 1.00 80.56 200 LEU A C 1
ATOM 1661 O O . LEU A 1 200 ? -3.021 -2.504 -19.749 1.00 80.56 200 LEU A O 1
ATOM 1665 N N . ALA A 1 201 ? -5.121 -2.763 -18.986 1.00 78.25 201 ALA A N 1
ATOM 1666 C CA . ALA A 1 201 ? -5.411 -3.963 -19.776 1.00 78.25 201 ALA A CA 1
ATOM 1667 C C . ALA A 1 201 ? -5.277 -3.715 -21.288 1.00 78.25 201 ALA A C 1
ATOM 1669 O O . ALA A 1 201 ? -5.128 -4.648 -22.066 1.00 78.25 201 ALA A O 1
ATOM 1670 N N . THR A 1 202 ? -5.306 -2.449 -21.710 1.00 78.00 202 THR A N 1
ATOM 1671 C CA . THR A 1 202 ? -5.168 -2.045 -23.111 1.00 78.00 202 THR A CA 1
ATOM 1672 C C . THR A 1 202 ? -3.717 -1.966 -23.601 1.00 78.00 202 THR A C 1
ATOM 1674 O O . THR A 1 202 ? -3.504 -1.919 -24.812 1.00 78.00 202 THR A O 1
ATOM 1677 N N . ILE A 1 203 ? -2.726 -1.970 -22.696 1.00 78.25 203 ILE A N 1
ATOM 1678 C CA . ILE A 1 203 ? -1.299 -1.791 -23.032 1.00 78.25 203 ILE A CA 1
ATOM 1679 C C . ILE A 1 203 ? -0.749 -2.998 -23.793 1.00 78.25 203 ILE A C 1
ATOM 1681 O O . ILE A 1 203 ? -0.031 -2.839 -24.777 1.00 78.25 203 ILE A O 1
ATOM 1685 N N . PHE A 1 204 ? -1.102 -4.202 -23.347 1.00 76.75 204 PHE A N 1
ATOM 1686 C CA . PHE A 1 204 ? -0.793 -5.440 -24.045 1.00 76.75 204 PHE A CA 1
ATOM 1687 C C . PHE A 1 204 ? -2.112 -6.068 -24.468 1.00 76.75 204 PHE A C 1
ATOM 1689 O O . PHE A 1 204 ? -2.811 -6.664 -23.653 1.00 76.75 204 PHE A O 1
ATOM 1696 N N . LYS A 1 205 ? -2.468 -5.925 -25.745 1.00 67.75 205 LYS A N 1
ATOM 1697 C CA . LYS A 1 205 ? -3.539 -6.746 -26.309 1.00 67.75 205 LYS A CA 1
ATOM 1698 C C . LYS A 1 205 ? -3.046 -8.190 -26.320 1.00 67.75 205 LYS A C 1
ATOM 1700 O O . LYS A 1 205 ? -1.893 -8.431 -26.674 1.00 67.75 205 LYS A O 1
ATOM 1705 N N . GLU A 1 206 ? -3.896 -9.140 -25.939 1.00 58.19 206 GLU A N 1
ATOM 1706 C CA . GLU A 1 206 ? -3.636 -10.544 -26.255 1.00 58.19 206 GLU A CA 1
ATOM 1707 C C . GLU A 1 206 ? -3.614 -10.658 -27.784 1.00 58.19 206 GLU A C 1
ATOM 1709 O O . GLU A 1 206 ? -4.654 -10.658 -28.443 1.00 58.19 206 GLU A O 1
ATOM 1714 N N . GLY A 1 207 ? -2.411 -10.624 -28.354 1.00 50.62 207 GLY A N 1
ATOM 1715 C CA . GLY A 1 207 ? -2.202 -10.876 -29.767 1.00 50.62 207 GLY A CA 1
ATOM 1716 C C . GLY A 1 207 ? -2.581 -12.317 -30.075 1.00 50.62 207 GLY A C 1
ATOM 1717 O O . GLY A 1 207 ? -2.368 -13.222 -29.260 1.00 50.62 207 GLY A O 1
ATOM 1718 N N . LYS A 1 208 ? -3.126 -12.543 -31.272 1.00 49.84 208 LYS A N 1
ATOM 1719 C CA . LYS A 1 208 ? -3.071 -13.883 -31.858 1.00 49.84 208 LYS A CA 1
ATOM 1720 C C . LYS A 1 208 ? -1.592 -14.295 -31.962 1.00 49.84 208 LYS A C 1
ATOM 1722 O O . LYS A 1 208 ? -0.747 -13.409 -32.016 1.00 49.84 208 LYS A O 1
ATOM 1727 N N . PRO A 1 209 ? -1.262 -15.595 -31.981 1.00 45.56 209 PRO A N 1
ATOM 1728 C CA . PRO A 1 209 ? 0.118 -16.075 -31.840 1.00 45.56 209 PRO A CA 1
ATOM 1729 C C . PRO A 1 209 ? 1.145 -15.615 -32.898 1.00 45.56 209 PRO A C 1
ATOM 1731 O O . PRO A 1 209 ? 2.266 -16.105 -32.858 1.00 45.56 209 PRO A O 1
ATOM 1734 N N . GLU A 1 210 ? 0.806 -14.727 -33.834 1.00 45.75 210 GLU A N 1
ATOM 1735 C CA . GLU A 1 210 ? 1.635 -14.358 -34.986 1.00 45.75 210 GLU A CA 1
ATOM 1736 C C . GLU A 1 210 ? 1.391 -12.890 -35.396 1.00 45.75 210 GLU A C 1
ATOM 1738 O O . GLU A 1 210 ? 0.659 -12.638 -36.347 1.00 45.75 210 GLU A O 1
ATOM 1743 N N . ASP A 1 211 ? 1.974 -11.938 -34.660 1.00 39.12 211 ASP A N 1
ATOM 1744 C CA . ASP A 1 211 ? 2.251 -10.552 -35.093 1.00 39.12 211 ASP A CA 1
ATOM 1745 C C . ASP A 1 211 ? 3.554 -10.065 -34.431 1.00 39.12 211 ASP A C 1
ATOM 1747 O O . ASP A 1 211 ? 3.693 -10.247 -33.194 1.00 39.12 211 ASP A O 1
#

Radius of gyration: 20.71 Å; chains: 1; bounding box: 52×36×60 Å

Sequence (211 aa):
MGITNKNDQTDLNSIILILASKYNIDRIFLNTYYAVDVPFYELVILLSNKEHKSVGELDPQIRMSLKDFPKFHHVTLIAFQVKSKLIDGNLYLHMTCHPDKLIYQNPSSRFELYPEGHSIENTLESVNELFARENHKINEFKEGYYYFKERDSLSHAGFMLHQVFELRYRCMEIMVMGKERATHSIRSHHRYLVRIAPSLATIFKEGKPED

Foldseek 3Di:
DDDPDPVLVVLVVVLCVLDVVPAQWAFWFWDWDDDPNDIAIEIETAHEPPGPDDCVVCVVVSCVSCVVPVSYHYDYYHLVVLLVLQQQLQQQSCVGVPPVRTPDGDPPDPDDSHDPPDDPVSSVVSVVVLLVVLVVVLVVLVVQLVVCVVVVVVVSNVVSVLVSLQSVLQSVCCRNPVGGDPDSDSVVSLVVCCVPVVVSCVVDDPDDPPD

pLDDT: mean 88.39, std 10.47, range [39.12, 98.19]